Protein AF-X1J9V2-F1 (afdb_monomer)

Secondary structure (DSSP, 8-state):
-PPPTT-SS-HHHHHHHHHHHHHHHHHHHHHTSPTT--PPP-HHHHHHHHHHHHHHHHHHHHHHS--SSHHHHHHHHHHHHHHHHHHHHHHHHH-SS-EEEEEEEEESSTT-EETTTTEEPPPEEEE-TTS-EEEE-EEEEEEEE-SSS-EEEE----S------TT-TTGGGTTHHHHHHHHHHHHHHHHTT-----TT----EE-PPP---SSS-------------

Organism: NCBI:txid412755

Structure (mmCIF, N/CA/C/O backbone):
data_AF-X1J9V2-F1
#
_entry.id   AF-X1J9V2-F1
#
loop_
_atom_site.group_PDB
_atom_site.id
_atom_site.type_symbol
_atom_site.label_atom_id
_atom_site.label_alt_id
_atom_site.label_comp_id
_atom_site.label_asym_id
_atom_site.label_entity_id
_atom_site.label_seq_id
_atom_site.pdbx_PDB_ins_code
_atom_site.Cartn_x
_atom_site.Cartn_y
_atom_site.Cartn_z
_atom_site.occupancy
_atom_site.B_iso_or_equiv
_atom_site.auth_seq_id
_atom_site.auth_comp_id
_atom_site.auth_asym_id
_atom_site.auth_atom_id
_atom_site.pdbx_PDB_model_num
ATOM 1 N N . MET A 1 1 ? -6.025 -17.463 -21.285 1.00 41.28 1 MET A N 1
ATOM 2 C CA . MET A 1 1 ? -5.672 -16.053 -21.545 1.00 41.28 1 MET A CA 1
ATOM 3 C C . MET A 1 1 ? -4.461 -16.076 -22.448 1.00 41.28 1 MET A C 1
ATOM 5 O O . MET A 1 1 ? -3.548 -16.831 -22.152 1.00 41.28 1 MET A O 1
ATOM 9 N N . ILE A 1 2 ? -4.508 -15.374 -23.575 1.00 44.12 2 ILE A N 1
ATOM 10 C CA . ILE A 1 2 ? -3.350 -15.235 -24.461 1.00 44.12 2 ILE A CA 1
ATOM 11 C C . ILE A 1 2 ? -2.461 -14.181 -23.800 1.00 44.12 2 ILE A C 1
ATOM 13 O O . ILE A 1 2 ? -2.932 -13.070 -23.563 1.00 44.12 2 ILE A O 1
ATOM 17 N N . GLU A 1 3 ? -1.245 -14.558 -23.410 1.00 56.91 3 GLU A N 1
ATOM 18 C CA . GLU A 1 3 ? -0.248 -13.621 -22.888 1.00 56.91 3 GLU A CA 1
ATOM 19 C C . GLU A 1 3 ? 0.087 -12.605 -23.987 1.00 56.91 3 GLU A C 1
ATOM 21 O O . GLU A 1 3 ? 0.396 -12.991 -25.116 1.00 56.91 3 GLU A O 1
ATOM 26 N N . ASP A 1 4 ? -0.029 -11.310 -23.681 1.00 69.38 4 ASP A N 1
ATOM 27 C CA . ASP A 1 4 ? 0.429 -10.256 -24.584 1.00 69.38 4 ASP A CA 1
ATOM 28 C C . ASP A 1 4 ? 1.965 -10.322 -24.631 1.00 69.38 4 ASP A C 1
ATOM 30 O O . ASP A 1 4 ? 2.611 -10.117 -23.597 1.00 69.38 4 ASP A O 1
ATOM 34 N N . PRO A 1 5 ? 2.579 -10.604 -25.795 1.00 68.38 5 PRO A N 1
ATOM 35 C CA . PRO A 1 5 ? 4.027 -10.765 -25.905 1.00 68.38 5 PRO A CA 1
ATOM 36 C C . PRO A 1 5 ? 4.814 -9.489 -25.547 1.00 68.38 5 PRO A C 1
ATOM 38 O O . PRO A 1 5 ? 6.039 -9.549 -25.405 1.00 68.38 5 PRO A O 1
ATOM 41 N N . GLY A 1 6 ? 4.140 -8.340 -25.407 1.00 82.12 6 GLY A N 1
ATOM 42 C CA . GLY A 1 6 ? 4.719 -7.065 -24.989 1.00 82.12 6 GLY A CA 1
ATOM 43 C C . GLY A 1 6 ? 4.601 -6.733 -23.498 1.00 82.12 6 GLY A C 1
ATOM 44 O O . GLY A 1 6 ? 5.135 -5.701 -23.098 1.00 82.12 6 GLY A O 1
ATOM 45 N N . VAL A 1 7 ? 3.934 -7.556 -22.680 1.00 86.69 7 VAL A N 1
ATOM 46 C CA . VAL A 1 7 ? 3.634 -7.232 -21.272 1.00 86.69 7 VAL A CA 1
ATOM 47 C C . VAL A 1 7 ? 4.247 -8.262 -20.333 1.00 86.69 7 VAL A C 1
ATOM 49 O O . VAL A 1 7 ? 4.016 -9.461 -20.457 1.00 86.69 7 VAL A O 1
ATOM 52 N N . TRP A 1 8 ? 5.022 -7.793 -19.357 1.00 92.44 8 TRP A N 1
ATOM 53 C CA . TRP A 1 8 ? 5.527 -8.623 -18.267 1.00 92.44 8 TRP A CA 1
ATOM 54 C C . TRP A 1 8 ? 4.613 -8.576 -17.045 1.00 92.44 8 TRP A C 1
ATOM 56 O O . TRP A 1 8 ? 4.206 -9.623 -16.544 1.00 92.44 8 TRP A O 1
ATOM 66 N N . LEU A 1 9 ? 4.305 -7.381 -16.540 1.00 86.31 9 LEU A N 1
ATOM 67 C CA . LEU A 1 9 ? 3.472 -7.202 -15.358 1.00 86.31 9 LEU A CA 1
ATOM 68 C C . LEU A 1 9 ? 2.080 -6.746 -15.785 1.00 86.31 9 LEU A C 1
ATOM 70 O O . LEU A 1 9 ? 1.873 -5.592 -16.173 1.00 86.31 9 LEU A O 1
ATOM 74 N N . ASP A 1 10 ? 1.104 -7.640 -15.654 1.00 86.06 10 ASP A N 1
ATOM 75 C CA . ASP A 1 10 ? -0.295 -7.245 -15.774 1.00 86.06 10 ASP A CA 1
ATOM 76 C C . ASP A 1 10 ? -0.684 -6.231 -14.664 1.00 86.06 10 ASP A C 1
ATOM 78 O O . ASP A 1 10 ? 0.053 -6.040 -13.684 1.00 86.06 10 ASP A O 1
ATOM 82 N N . PRO A 1 11 ? -1.838 -5.548 -14.773 1.00 79.31 11 PRO A N 1
ATOM 83 C CA . PRO A 1 11 ? -2.244 -4.546 -13.787 1.00 79.31 11 PRO A CA 1
ATOM 84 C C . PRO A 1 11 ? -2.338 -5.065 -12.343 1.00 79.31 11 PRO A C 1
ATOM 86 O O . PRO A 1 11 ? -2.035 -4.323 -11.406 1.00 79.31 11 PRO A O 1
ATOM 89 N N . SER A 1 12 ? -2.746 -6.323 -12.153 1.00 82.75 12 SER A N 1
ATOM 90 C CA . SER A 1 12 ? -2.824 -6.954 -10.833 1.00 82.75 12 SER A CA 1
ATOM 91 C C . SER A 1 12 ? -1.425 -7.173 -10.266 1.00 82.75 12 SER A C 1
ATOM 93 O O . SER A 1 12 ? -1.163 -6.853 -9.106 1.00 82.75 12 SER A O 1
ATOM 95 N N . GLU A 1 13 ? -0.501 -7.649 -11.096 1.00 87.56 13 GLU A N 1
ATOM 96 C CA . GLU A 1 13 ? 0.881 -7.897 -10.704 1.00 87.56 13 GLU A CA 1
ATOM 97 C C . GLU A 1 13 ? 1.646 -6.614 -10.395 1.00 87.56 13 GLU A C 1
ATOM 99 O O . GLU A 1 13 ? 2.388 -6.566 -9.409 1.00 87.56 13 GLU A O 1
ATOM 104 N N . LYS A 1 14 ? 1.408 -5.543 -11.164 1.00 84.00 14 LYS A N 1
ATOM 105 C CA . LYS A 1 14 ? 1.904 -4.200 -10.825 1.00 84.00 14 LYS A CA 1
ATOM 106 C C . LYS A 1 14 ? 1.342 -3.741 -9.479 1.00 84.00 14 LYS A C 1
ATOM 108 O O . LYS A 1 14 ? 2.101 -3.267 -8.639 1.00 84.00 14 LYS A O 1
ATOM 113 N N . GLY A 1 15 ? 0.038 -3.921 -9.248 1.00 81.81 15 GLY A N 1
ATOM 114 C CA . GLY A 1 15 ? -0.614 -3.621 -7.970 1.00 81.81 15 GLY A CA 1
ATOM 115 C C . GLY A 1 15 ? 0.078 -4.298 -6.788 1.00 81.81 15 GLY A C 1
ATOM 116 O O . GLY A 1 15 ? 0.590 -3.622 -5.899 1.00 81.81 15 GLY A O 1
ATOM 117 N N . ILE A 1 16 ? 0.183 -5.626 -6.818 1.00 87.56 16 ILE A N 1
ATOM 118 C CA . ILE A 1 16 ? 0.830 -6.413 -5.755 1.00 87.56 16 ILE A CA 1
ATOM 119 C C . ILE A 1 16 ? 2.269 -5.941 -5.509 1.00 87.56 16 ILE A C 1
ATOM 121 O O . ILE A 1 16 ? 2.686 -5.799 -4.356 1.00 87.56 16 ILE A O 1
ATOM 125 N N . LEU A 1 17 ? 3.025 -5.673 -6.577 1.00 89.31 17 LEU A N 1
ATOM 126 C CA . LEU A 1 17 ? 4.404 -5.207 -6.479 1.00 89.31 17 LEU A CA 1
ATOM 127 C C . LEU A 1 17 ? 4.504 -3.856 -5.754 1.00 89.31 17 LEU A C 1
ATOM 129 O O . LEU A 1 17 ? 5.346 -3.703 -4.869 1.00 89.31 17 LEU A O 1
ATOM 133 N N . PHE A 1 18 ? 3.632 -2.897 -6.074 1.00 87.75 18 PHE A N 1
ATOM 134 C CA . PHE A 1 18 ? 3.621 -1.590 -5.412 1.00 87.75 18 PHE A CA 1
ATOM 135 C C . PHE A 1 18 ? 3.303 -1.690 -3.920 1.00 87.75 18 PHE A C 1
ATOM 137 O O . PHE A 1 18 ? 4.024 -1.101 -3.117 1.00 87.75 18 PHE A O 1
ATOM 144 N N . HIS A 1 19 ? 2.300 -2.481 -3.531 1.00 89.00 19 HIS A N 1
ATOM 145 C CA . HIS A 1 19 ? 1.983 -2.692 -2.114 1.00 89.00 19 HIS A CA 1
ATOM 146 C C . HIS A 1 19 ? 3.183 -3.259 -1.350 1.00 89.00 19 HIS A C 1
ATOM 148 O O . HIS A 1 19 ? 3.557 -2.734 -0.304 1.00 89.00 19 HIS A O 1
ATOM 154 N N . GLN A 1 20 ? 3.857 -4.269 -1.909 1.00 92.81 20 GLN A N 1
ATOM 155 C CA . GLN A 1 20 ? 5.050 -4.865 -1.296 1.00 92.81 20 GLN A CA 1
ATOM 156 C C . GLN A 1 20 ? 6.201 -3.864 -1.147 1.00 92.81 20 GLN A C 1
ATOM 158 O O . GLN A 1 20 ? 6.907 -3.876 -0.135 1.00 92.81 20 GLN A O 1
ATOM 163 N N . ILE A 1 21 ? 6.419 -3.014 -2.154 1.00 93.69 21 ILE A N 1
ATOM 164 C CA . ILE A 1 21 ? 7.455 -1.977 -2.116 1.00 93.69 21 ILE A CA 1
ATOM 165 C C . ILE A 1 21 ? 7.123 -0.940 -1.039 1.00 93.69 21 ILE A C 1
ATOM 167 O O . ILE A 1 21 ? 7.977 -0.642 -0.202 1.00 93.69 21 ILE A O 1
ATOM 171 N N . PHE A 1 22 ? 5.897 -0.415 -1.027 1.00 93.75 22 PHE A N 1
ATOM 172 C CA . PHE A 1 22 ? 5.489 0.641 -0.099 1.00 93.75 22 PHE A CA 1
ATOM 173 C C . PHE A 1 22 ? 5.422 0.143 1.344 1.00 93.75 22 PHE A C 1
ATOM 175 O O . PHE A 1 22 ? 5.913 0.829 2.240 1.00 93.75 22 PHE A O 1
ATOM 182 N N . GLU A 1 23 ? 4.924 -1.073 1.578 1.00 94.31 23 GLU A N 1
ATOM 183 C CA . GLU A 1 23 ? 4.965 -1.715 2.895 1.00 94.31 23 GLU A CA 1
ATOM 184 C C . GLU A 1 23 ? 6.403 -1.777 3.422 1.00 94.31 23 GLU A C 1
ATOM 186 O O . GLU A 1 23 ? 6.691 -1.303 4.523 1.00 94.31 23 GLU A O 1
ATOM 191 N N . LYS A 1 24 ? 7.331 -2.321 2.623 1.00 96.19 24 LYS A N 1
ATOM 192 C CA . LYS A 1 24 ? 8.744 -2.450 3.009 1.00 96.19 24 LYS A CA 1
ATOM 193 C C . LYS A 1 24 ? 9.401 -1.100 3.246 1.00 96.19 24 LYS A C 1
ATOM 195 O O . LYS A 1 24 ? 10.195 -0.970 4.174 1.00 96.19 24 LYS A O 1
ATOM 200 N N . PHE A 1 25 ? 9.067 -0.104 2.434 1.00 97.06 25 PHE A N 1
ATOM 201 C CA . PHE A 1 25 ? 9.574 1.249 2.599 1.00 97.06 25 PHE A CA 1
ATOM 202 C C . PHE A 1 25 ? 9.143 1.853 3.938 1.00 97.06 25 PHE A C 1
ATOM 204 O O . PHE A 1 25 ? 9.990 2.301 4.709 1.00 97.06 25 PHE A O 1
ATOM 211 N N . TYR A 1 26 ? 7.852 1.791 4.270 1.00 95.38 26 TYR A N 1
ATOM 212 C CA . TYR A 1 26 ? 7.359 2.313 5.545 1.00 95.38 26 TYR A CA 1
ATOM 213 C C . TYR A 1 26 ? 7.856 1.513 6.750 1.00 95.38 26 TYR A C 1
ATOM 215 O O . TYR A 1 26 ? 8.152 2.118 7.779 1.00 95.38 26 TYR A O 1
ATOM 223 N N . LYS A 1 27 ? 8.038 0.190 6.629 1.00 94.56 27 LYS A N 1
ATOM 224 C CA . LYS A 1 27 ? 8.721 -0.608 7.663 1.00 94.56 27 LYS A CA 1
ATOM 225 C C . LYS A 1 27 ? 10.151 -0.114 7.893 1.00 94.56 27 LYS A C 1
ATOM 227 O O . LYS A 1 27 ? 10.535 0.099 9.036 1.00 94.56 27 LYS A O 1
ATOM 232 N N . LYS A 1 28 ? 10.908 0.172 6.829 1.00 95.75 28 LYS A N 1
ATOM 233 C CA . LYS A 1 28 ? 12.265 0.730 6.952 1.00 95.75 28 LYS A CA 1
ATOM 234 C C . LYS A 1 28 ? 12.284 2.107 7.609 1.00 95.75 28 LYS A C 1
ATOM 236 O O . LYS A 1 28 ? 13.146 2.353 8.443 1.00 95.75 28 LYS A O 1
ATOM 241 N N . LEU A 1 29 ? 11.331 2.981 7.285 1.00 95.50 29 LEU A N 1
ATOM 242 C CA . LEU A 1 29 ? 11.210 4.277 7.960 1.00 95.50 29 LEU A CA 1
ATOM 243 C C . LEU A 1 29 ? 10.862 4.123 9.448 1.00 95.50 29 LEU A C 1
ATOM 245 O O . LEU A 1 29 ? 11.422 4.833 10.279 1.00 95.50 29 LEU A O 1
ATOM 249 N N . LYS A 1 30 ? 9.989 3.173 9.806 1.00 92.75 30 LYS A N 1
ATOM 250 C CA . LYS A 1 30 ? 9.705 2.853 11.213 1.00 92.75 30 LYS A CA 1
ATOM 251 C C . LYS A 1 30 ? 10.950 2.378 11.958 1.00 92.75 30 LYS A C 1
ATOM 253 O O . LYS A 1 30 ? 11.200 2.861 13.052 1.00 92.75 30 LYS A O 1
ATOM 258 N N . GLU A 1 31 ? 11.728 1.470 11.367 1.00 93.19 31 GLU A N 1
ATOM 259 C CA . GLU A 1 31 ? 12.943 0.912 11.984 1.00 93.19 31 GLU A CA 1
ATOM 260 C C . GLU A 1 31 ? 13.967 1.993 12.365 1.00 93.19 31 GLU A C 1
ATOM 262 O O . GLU A 1 31 ? 14.655 1.857 13.372 1.00 93.19 31 GLU A O 1
ATOM 267 N N . ILE A 1 32 ? 14.065 3.067 11.574 1.00 94.12 32 ILE A N 1
ATOM 268 C CA . ILE A 1 32 ? 14.988 4.185 11.831 1.00 94.12 32 ILE A CA 1
ATOM 269 C C . ILE A 1 32 ? 14.348 5.333 12.629 1.00 94.12 32 ILE A C 1
ATOM 271 O O . ILE A 1 32 ? 15.011 6.332 12.904 1.00 94.12 32 ILE A O 1
ATOM 275 N N . SER A 1 33 ? 13.061 5.230 12.965 1.00 92.81 33 SER A N 1
ATOM 276 C CA . SER A 1 33 ? 12.355 6.246 13.747 1.00 92.81 33 SER A CA 1
ATOM 277 C C . SER A 1 33 ? 12.644 6.084 15.238 1.00 92.81 33 SER A C 1
ATOM 279 O O . SER A 1 33 ? 12.782 4.973 15.746 1.00 92.81 33 SER A O 1
ATOM 281 N N . LEU A 1 34 ? 12.697 7.201 15.968 1.00 89.00 34 LEU A N 1
ATOM 282 C CA . LEU A 1 34 ? 12.801 7.162 17.427 1.00 89.00 34 LEU A CA 1
ATOM 283 C C . LEU A 1 34 ? 11.459 6.730 18.044 1.00 89.00 34 LEU A C 1
ATOM 285 O O . LEU A 1 34 ? 10.408 7.080 17.492 1.00 89.00 34 LEU A O 1
ATOM 289 N N . PRO A 1 35 ? 11.462 6.045 19.205 1.00 82.94 35 PRO A N 1
ATOM 290 C CA . PRO A 1 35 ? 10.235 5.668 19.902 1.00 82.94 35 PRO A CA 1
ATOM 291 C C . PRO A 1 35 ? 9.278 6.853 20.087 1.00 82.94 35 PRO A C 1
ATOM 293 O O . PRO A 1 35 ? 9.679 7.922 20.543 1.00 82.94 35 PRO A O 1
ATOM 296 N N . GLY A 1 36 ? 8.009 6.664 19.720 1.00 79.00 36 GLY A N 1
ATOM 297 C CA . GLY A 1 36 ? 6.976 7.703 19.815 1.00 79.00 36 GLY A CA 1
ATOM 298 C C . GLY A 1 36 ? 7.011 8.774 18.717 1.00 79.00 36 GLY A C 1
ATOM 299 O O . GLY A 1 36 ? 6.200 9.694 18.751 1.00 79.00 36 GLY A O 1
ATOM 300 N N . THR A 1 37 ? 7.905 8.660 17.731 1.00 86.31 37 THR A N 1
ATOM 301 C CA . THR A 1 37 ? 7.995 9.576 16.583 1.00 86.31 37 THR A CA 1
ATOM 302 C C . THR A 1 37 ? 7.974 8.807 15.264 1.00 86.31 37 THR A C 1
ATOM 304 O O . THR A 1 37 ? 8.043 7.578 15.245 1.00 86.31 37 THR A O 1
ATOM 307 N N . PHE A 1 38 ? 7.892 9.530 14.148 1.00 92.75 38 PHE A N 1
ATOM 308 C CA . PHE A 1 38 ? 8.072 8.956 12.822 1.00 92.75 38 PHE A CA 1
ATOM 309 C C . PHE A 1 38 ? 8.925 9.882 11.959 1.00 92.75 38 PHE A C 1
ATOM 311 O O . PHE A 1 38 ? 8.676 11.091 11.881 1.00 92.75 38 PHE A O 1
ATOM 318 N N . VAL A 1 39 ? 9.951 9.316 11.324 1.00 94.44 39 VAL A N 1
ATOM 319 C CA . VAL A 1 39 ? 10.795 10.054 10.388 1.00 94.44 39 VAL A CA 1
ATOM 320 C C . VAL A 1 39 ? 9.966 10.457 9.168 1.00 94.44 39 VAL A C 1
ATOM 322 O O . VAL A 1 39 ? 9.309 9.630 8.535 1.00 94.44 39 VAL A O 1
ATOM 325 N N . SER A 1 40 ? 9.988 11.743 8.820 1.00 92.62 40 SER A N 1
ATOM 326 C CA . SER A 1 40 ? 9.280 12.216 7.629 1.00 92.62 40 SER A CA 1
ATOM 327 C C . SER A 1 40 ? 9.835 11.527 6.378 1.00 92.62 40 SER A C 1
ATOM 329 O O . SER 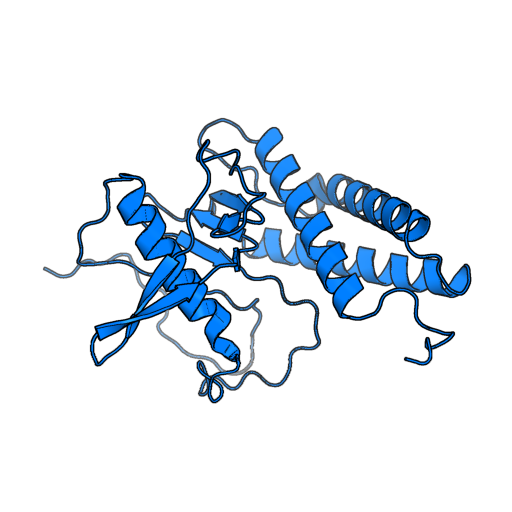A 1 40 ? 11.056 11.534 6.181 1.00 92.62 40 SER A O 1
ATOM 331 N N . PRO A 1 41 ? 8.982 10.996 5.481 1.00 92.69 41 PRO A N 1
ATOM 332 C CA . PRO A 1 41 ? 9.404 10.652 4.130 1.00 92.69 41 PRO A CA 1
ATOM 333 C C . PRO A 1 41 ? 10.090 11.861 3.491 1.00 92.69 41 PRO A C 1
ATOM 335 O O . PRO A 1 41 ? 9.662 12.998 3.690 1.00 92.69 41 PRO A O 1
ATOM 338 N N . SER A 1 42 ? 11.174 11.615 2.759 1.00 95.25 42 SER A N 1
ATOM 339 C CA . SER A 1 42 ? 11.925 12.675 2.097 1.00 95.25 42 SER A CA 1
ATOM 340 C C . SER A 1 42 ? 12.568 12.142 0.836 1.00 95.25 42 SER A C 1
ATOM 342 O O . SER A 1 42 ? 13.252 11.118 0.875 1.00 95.25 42 SER A O 1
ATOM 344 N N . ASP A 1 43 ? 12.360 12.841 -0.272 1.00 86.50 43 ASP A N 1
ATOM 345 C CA . ASP A 1 43 ? 12.919 12.491 -1.568 1.00 86.50 43 ASP A CA 1
ATOM 346 C C . ASP A 1 43 ? 14.454 12.452 -1.513 1.00 86.50 43 ASP A C 1
ATOM 348 O O . ASP A 1 43 ? 15.070 11.455 -1.890 1.00 86.50 43 ASP A O 1
ATOM 352 N N . LYS A 1 44 ? 15.073 13.476 -0.912 1.00 92.81 44 LYS A N 1
ATOM 353 C CA . LYS A 1 44 ? 16.535 13.584 -0.803 1.00 92.81 44 LYS A CA 1
ATOM 354 C C . LYS A 1 44 ? 17.149 12.482 0.062 1.00 92.81 44 LYS A C 1
ATOM 356 O O . LYS A 1 44 ? 18.172 11.916 -0.314 1.00 92.81 44 LYS A O 1
ATOM 361 N N . SER A 1 45 ? 16.554 12.202 1.220 1.00 94.69 45 SER A N 1
ATOM 362 C CA . SER A 1 45 ? 17.147 11.287 2.207 1.00 94.69 45 SER A CA 1
ATOM 363 C C . SER A 1 45 ? 16.776 9.826 1.976 1.00 94.69 45 SER A C 1
ATOM 365 O O . SER A 1 45 ? 17.543 8.936 2.334 1.00 94.69 45 SER A O 1
ATOM 367 N N . HIS A 1 46 ? 15.603 9.555 1.399 1.00 97.31 46 HIS A N 1
ATOM 368 C CA . HIS A 1 46 ? 15.021 8.213 1.394 1.00 97.31 46 HIS A CA 1
ATOM 369 C C . HIS A 1 46 ? 14.824 7.619 -0.006 1.00 97.31 46 HIS A C 1
ATOM 371 O O . HIS A 1 46 ? 14.439 6.451 -0.098 1.00 97.31 46 HIS A O 1
ATOM 377 N N . TRP A 1 47 ? 15.136 8.352 -1.087 1.00 97.25 47 TRP A N 1
ATOM 378 C CA . TRP A 1 47 ? 15.038 7.809 -2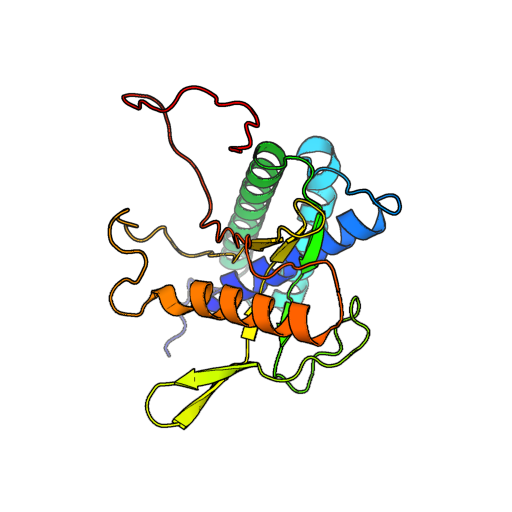.446 1.00 97.25 47 TRP A CA 1
ATOM 379 C C . TRP A 1 47 ? 15.858 6.533 -2.625 1.00 97.25 47 TRP A C 1
ATOM 381 O O . TRP A 1 47 ? 15.313 5.527 -3.062 1.00 97.25 47 TRP A O 1
ATOM 391 N N . HIS A 1 48 ? 17.138 6.543 -2.246 1.00 97.88 48 HIS A N 1
ATOM 392 C CA . HIS A 1 48 ? 18.006 5.386 -2.466 1.00 97.88 48 HIS A CA 1
ATOM 393 C C . HIS A 1 48 ? 17.508 4.136 -1.718 1.00 97.88 48 HIS A C 1
ATOM 395 O O . HIS A 1 48 ? 17.564 3.021 -2.235 1.00 97.88 48 HIS A O 1
ATOM 401 N N . THR A 1 49 ? 16.938 4.315 -0.523 1.00 98.12 49 THR A N 1
ATOM 402 C CA . THR A 1 49 ? 16.286 3.230 0.223 1.00 98.12 49 THR A CA 1
ATOM 403 C C . THR A 1 49 ? 15.094 2.663 -0.548 1.00 98.12 49 THR A C 1
ATOM 405 O O . THR A 1 49 ? 14.997 1.447 -0.711 1.00 98.12 49 THR A O 1
ATOM 408 N N . LEU A 1 50 ? 14.201 3.523 -1.049 1.00 97.31 50 LEU A N 1
ATOM 409 C CA . LEU A 1 50 ? 13.031 3.099 -1.823 1.00 97.31 50 LEU A CA 1
ATOM 410 C C . LEU A 1 50 ? 13.425 2.425 -3.146 1.00 97.31 50 LEU A C 1
ATOM 412 O O . LEU A 1 50 ? 12.884 1.375 -3.489 1.00 97.31 50 LEU A O 1
ATOM 416 N N . GLU A 1 51 ? 14.396 2.992 -3.855 1.00 98.25 51 GLU A N 1
ATOM 417 C CA . GLU A 1 51 ? 14.953 2.461 -5.100 1.00 98.25 51 GLU A CA 1
ATOM 418 C C . GLU A 1 51 ? 15.527 1.053 -4.900 1.00 98.25 51 GLU A C 1
ATOM 420 O O . GLU A 1 51 ? 15.163 0.124 -5.621 1.00 98.25 51 GLU A O 1
ATOM 425 N N . ASN A 1 52 ? 16.347 0.852 -3.865 1.00 98.56 52 ASN A N 1
ATOM 426 C CA . ASN A 1 52 ? 16.913 -0.460 -3.546 1.00 98.56 52 ASN A CA 1
ATOM 427 C C . ASN A 1 52 ? 15.830 -1.499 -3.216 1.00 98.56 52 ASN A C 1
ATOM 429 O O . ASN A 1 52 ? 15.928 -2.660 -3.630 1.00 98.56 52 ASN A O 1
ATOM 433 N N . ILE A 1 53 ? 14.774 -1.097 -2.499 1.00 98.56 53 ILE A N 1
ATOM 434 C CA . ILE A 1 53 ? 13.619 -1.962 -2.225 1.00 98.56 53 ILE A CA 1
ATOM 435 C C . ILE A 1 53 ? 12.926 -2.339 -3.537 1.00 98.56 53 ILE A C 1
ATOM 437 O O . ILE A 1 53 ? 12.705 -3.529 -3.776 1.00 98.56 53 ILE A O 1
ATOM 441 N N . ALA A 1 54 ? 12.629 -1.362 -4.396 1.00 95.25 54 ALA A N 1
ATOM 442 C CA . ALA A 1 54 ? 11.966 -1.580 -5.679 1.00 95.25 54 ALA A CA 1
ATOM 443 C C . ALA A 1 54 ? 12.771 -2.520 -6.587 1.00 95.25 54 ALA A C 1
ATOM 445 O O . ALA A 1 54 ? 12.236 -3.524 -7.060 1.00 95.25 54 ALA A O 1
ATOM 446 N N . LEU A 1 55 ? 14.075 -2.279 -6.748 1.00 98.38 55 LEU A N 1
ATOM 447 C CA . LEU A 1 55 ? 14.979 -3.138 -7.521 1.00 98.38 55 LEU A CA 1
ATOM 448 C C . LEU A 1 55 ? 15.038 -4.566 -6.962 1.00 98.38 55 LEU A C 1
ATOM 450 O O . LEU A 1 55 ? 15.000 -5.542 -7.717 1.00 98.38 55 LEU A O 1
ATOM 454 N N . SER A 1 56 ? 15.089 -4.714 -5.636 1.00 98.31 56 SER A N 1
ATOM 455 C CA . SER A 1 56 ? 15.055 -6.026 -4.983 1.00 98.31 56 SER A CA 1
ATOM 456 C C . SER A 1 56 ? 13.732 -6.756 -5.236 1.00 98.31 56 SER A C 1
ATOM 458 O O . SER A 1 56 ? 13.740 -7.956 -5.527 1.00 98.31 56 SER A O 1
ATOM 460 N N . GLN A 1 57 ? 12.594 -6.054 -5.174 1.00 97.62 57 GLN A N 1
ATOM 461 C CA . GLN A 1 57 ? 11.285 -6.640 -5.477 1.00 97.62 57 GLN A CA 1
ATOM 462 C C . GLN A 1 57 ? 11.141 -7.015 -6.954 1.00 97.62 57 GLN A C 1
ATOM 464 O O . GLN A 1 57 ? 10.717 -8.133 -7.238 1.00 97.62 57 GLN A O 1
ATOM 469 N N . LEU A 1 58 ? 11.591 -6.174 -7.887 1.00 97.12 58 LEU A N 1
ATOM 470 C CA . LEU A 1 58 ? 11.632 -6.487 -9.322 1.00 97.12 58 LEU A CA 1
ATOM 471 C C . LEU A 1 58 ? 12.479 -7.734 -9.606 1.00 97.12 58 LEU A C 1
ATOM 473 O O . LEU A 1 58 ? 12.049 -8.632 -10.330 1.00 97.12 58 LEU A O 1
ATOM 477 N N . LYS A 1 59 ? 13.653 -7.853 -8.971 1.00 97.44 59 LYS A N 1
ATOM 478 C CA . LYS A 1 59 ? 14.516 -9.038 -9.096 1.00 97.44 59 LYS 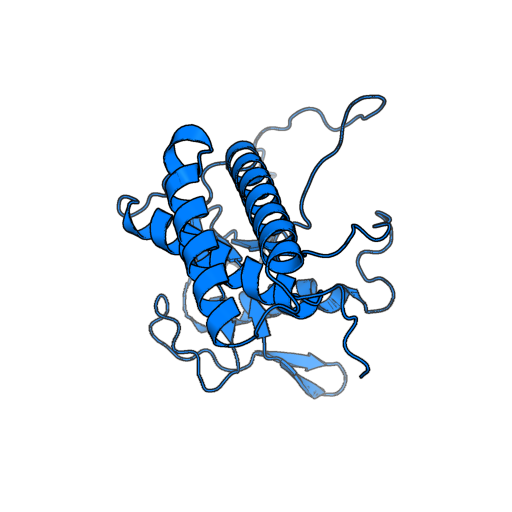A CA 1
ATOM 479 C C . LYS A 1 59 ? 13.842 -10.300 -8.554 1.00 97.44 59 LYS A C 1
ATOM 481 O O . LYS A 1 59 ? 13.961 -11.363 -9.159 1.00 97.44 59 LYS A O 1
ATOM 486 N N . GLN A 1 60 ? 13.144 -10.207 -7.422 1.00 96.62 60 GLN A N 1
ATOM 487 C CA . GLN A 1 60 ? 12.379 -11.328 -6.864 1.00 96.62 60 GLN A CA 1
ATOM 488 C C . GLN A 1 60 ? 11.198 -11.704 -7.762 1.00 96.62 60 GLN A C 1
ATOM 490 O O . GLN A 1 60 ? 10.969 -12.891 -7.995 1.00 96.62 60 GLN A O 1
ATOM 495 N N . LYS A 1 61 ? 10.495 -10.709 -8.311 1.00 95.38 61 LYS A N 1
ATOM 496 C CA . LYS A 1 61 ? 9.385 -10.907 -9.240 1.00 95.38 61 LYS A CA 1
ATOM 497 C C . LYS A 1 61 ? 9.853 -11.617 -10.506 1.00 95.38 61 LYS A C 1
ATOM 499 O O . LYS A 1 61 ? 9.275 -12.638 -10.855 1.00 95.38 61 LYS A O 1
ATOM 504 N N . ARG A 1 62 ? 10.972 -11.181 -11.097 1.00 95.88 62 ARG A N 1
ATOM 505 C CA . ARG A 1 62 ? 11.587 -11.789 -12.293 1.00 95.88 62 ARG A CA 1
ATOM 506 C C . ARG A 1 62 ? 11.934 -13.267 -12.116 1.00 95.88 62 ARG A C 1
ATOM 508 O O . ARG A 1 62 ? 11.859 -14.026 -13.073 1.00 95.88 62 ARG A O 1
ATOM 515 N N . LYS A 1 63 ? 12.318 -13.686 -10.905 1.00 95.12 63 LYS A N 1
ATOM 516 C CA . LYS A 1 63 ? 12.594 -15.104 -10.606 1.00 95.12 63 LYS A CA 1
ATOM 517 C C . LYS A 1 63 ? 11.338 -15.977 -10.627 1.00 95.12 63 LYS A C 1
ATOM 519 O O . LYS A 1 63 ? 11.457 -17.176 -10.835 1.00 95.12 63 LYS A O 1
ATOM 524 N N . ARG A 1 64 ? 10.168 -15.399 -10.342 1.00 93.94 64 ARG A N 1
ATOM 525 C CA . ARG A 1 64 ? 8.884 -16.115 -10.255 1.00 93.94 64 ARG A CA 1
ATOM 526 C C . ARG A 1 64 ? 8.068 -16.006 -11.539 1.00 93.94 64 ARG A C 1
ATOM 528 O O . ARG A 1 64 ? 7.362 -16.941 -11.881 1.00 93.94 64 ARG A O 1
ATOM 535 N N . LEU A 1 65 ? 8.173 -14.868 -12.216 1.00 92.81 65 LEU A N 1
ATOM 536 C CA . LEU A 1 65 ? 7.500 -14.556 -13.466 1.00 92.81 65 LEU A CA 1
ATOM 537 C C . LEU A 1 65 ? 8.549 -14.014 -14.433 1.00 92.81 65 LEU A C 1
ATOM 539 O O . LEU A 1 65 ? 9.047 -12.900 -14.243 1.00 92.81 65 LEU A O 1
ATOM 543 N N . ALA A 1 66 ? 8.919 -14.812 -15.430 1.00 93.19 66 ALA A N 1
ATOM 544 C CA . ALA A 1 66 ? 9.913 -14.408 -16.411 1.00 93.19 66 ALA A CA 1
ATOM 545 C C . ALA A 1 66 ? 9.333 -13.321 -17.338 1.00 93.19 66 ALA A C 1
ATOM 547 O O . ALA A 1 66 ? 8.219 -13.483 -17.830 1.00 93.19 66 ALA A O 1
ATOM 548 N N . PRO A 1 67 ? 10.054 -12.214 -17.585 1.00 94.00 67 PRO A N 1
ATOM 549 C CA . PRO A 1 67 ? 9.644 -11.230 -18.576 1.00 94.00 67 PRO A CA 1
ATOM 550 C C . PRO A 1 67 ? 9.738 -11.817 -19.991 1.00 94.00 67 PRO A C 1
ATOM 552 O O . PRO A 1 67 ? 10.656 -12.605 -20.240 1.00 94.00 67 PRO A O 1
ATOM 555 N N . PRO A 1 68 ? 8.885 -11.377 -20.938 1.00 93.50 68 PRO A N 1
ATOM 556 C CA . PRO A 1 68 ? 8.927 -11.849 -22.324 1.00 93.50 68 PRO A CA 1
ATOM 557 C C . PRO A 1 68 ? 10.296 -11.650 -22.984 1.00 93.50 68 PRO A C 1
ATOM 559 O O . PRO A 1 68 ? 10.780 -12.500 -23.727 1.00 93.50 68 PRO A O 1
ATOM 562 N N . ASN A 1 69 ? 10.947 -10.518 -22.702 1.00 92.69 69 ASN A N 1
ATOM 563 C CA . ASN A 1 69 ? 12.305 -10.221 -23.143 1.00 92.69 69 ASN A CA 1
ATOM 564 C C . ASN A 1 69 ? 12.961 -9.153 -22.242 1.00 92.69 69 ASN A C 1
ATOM 566 O O . ASN A 1 69 ? 12.323 -8.549 -21.375 1.00 92.69 69 ASN A O 1
ATOM 570 N N . ASN A 1 70 ? 14.261 -8.912 -22.445 1.00 94.44 70 ASN A N 1
ATOM 571 C CA . ASN A 1 70 ? 15.014 -7.945 -21.640 1.00 94.44 70 ASN A CA 1
ATOM 572 C C . ASN A 1 70 ? 14.579 -6.485 -21.862 1.00 94.44 70 ASN A C 1
ATOM 574 O O . ASN A 1 70 ? 14.698 -5.699 -20.925 1.00 94.44 70 ASN A O 1
ATOM 578 N N . LEU A 1 71 ? 14.075 -6.119 -23.046 1.00 94.81 71 LEU A N 1
ATOM 579 C CA . LEU A 1 71 ? 13.605 -4.754 -23.316 1.00 94.81 71 LEU A CA 1
ATOM 580 C C . LEU A 1 71 ? 12.332 -4.451 -22.519 1.00 94.81 71 LEU A C 1
ATOM 582 O O . LEU A 1 71 ? 12.269 -3.422 -21.852 1.00 94.81 71 LEU A O 1
ATOM 586 N N . VAL A 1 72 ? 11.371 -5.382 -22.501 1.00 94.12 72 VAL A N 1
ATOM 587 C CA . VAL A 1 72 ? 10.147 -5.282 -21.684 1.00 94.12 72 VAL A CA 1
ATOM 588 C C . VAL A 1 72 ? 10.505 -5.190 -20.201 1.00 94.12 72 VAL A C 1
ATOM 590 O O . VAL A 1 72 ? 10.019 -4.305 -19.501 1.00 94.12 72 VAL A O 1
ATOM 593 N N . TYR A 1 73 ? 11.429 -6.033 -19.727 1.00 95.81 73 TYR A N 1
ATOM 594 C CA . TYR A 1 73 ? 11.907 -5.965 -18.344 1.00 95.81 73 TYR A CA 1
ATOM 595 C C . TYR A 1 73 ? 12.489 -4.592 -17.991 1.00 95.81 73 TYR A C 1
ATOM 597 O O . TYR A 1 73 ? 12.157 -4.042 -16.944 1.00 95.81 73 TYR A O 1
ATOM 605 N N . GLN A 1 74 ? 13.365 -4.043 -18.838 1.00 95.44 74 GLN A N 1
ATOM 606 C CA . GLN A 1 74 ? 13.990 -2.738 -18.608 1.00 95.44 74 GLN A CA 1
ATOM 607 C C . GLN A 1 74 ? 12.958 -1.610 -18.608 1.00 95.44 74 GLN A C 1
ATOM 609 O O . GLN A 1 74 ? 12.975 -0.773 -17.705 1.00 95.44 74 GLN A O 1
ATOM 614 N N . HIS A 1 75 ?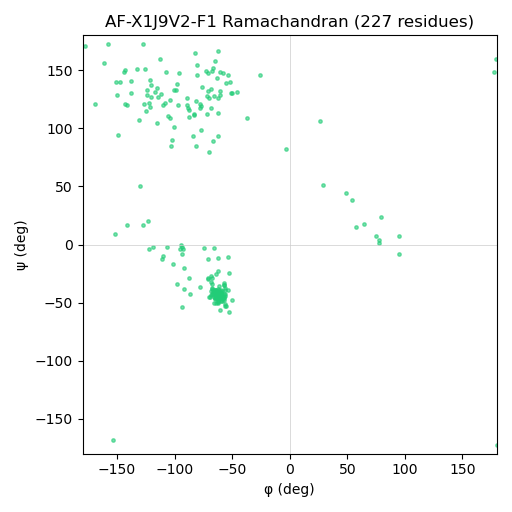 12.055 -1.614 -19.590 1.00 90.50 75 HIS A N 1
ATOM 615 C CA . HIS A 1 75 ? 10.999 -0.619 -19.723 1.00 90.50 75 HIS A CA 1
ATOM 616 C C . HIS A 1 75 ? 10.074 -0.615 -18.503 1.00 90.50 75 HIS A C 1
ATOM 618 O O . HIS A 1 75 ? 9.962 0.398 -17.817 1.00 90.50 75 HIS A O 1
ATOM 624 N N . GLU A 1 76 ? 9.478 -1.758 -18.163 1.00 92.81 76 GLU A N 1
ATOM 625 C CA . GLU A 1 76 ? 8.550 -1.836 -17.032 1.00 92.81 76 GLU A CA 1
ATOM 626 C C . GLU A 1 76 ? 9.248 -1.639 -15.681 1.00 92.81 76 GLU A C 1
ATOM 628 O O . GLU A 1 76 ? 8.676 -1.037 -14.776 1.00 92.81 76 GLU A O 1
ATOM 633 N N . SER A 1 77 ? 10.509 -2.066 -15.530 1.00 94.00 77 SER A N 1
ATOM 634 C CA . SER A 1 77 ? 11.289 -1.756 -14.321 1.00 94.00 77 SER A CA 1
ATOM 635 C C . SER A 1 77 ? 11.461 -0.249 -14.142 1.00 94.00 77 SER A C 1
ATOM 637 O O . SER A 1 77 ? 11.327 0.253 -13.027 1.00 94.00 77 SER A O 1
ATOM 639 N N . LYS A 1 78 ? 11.725 0.479 -15.234 1.00 89.88 78 LYS A N 1
ATOM 640 C CA . LYS A 1 78 ? 11.815 1.939 -15.211 1.00 89.88 78 LYS A CA 1
ATOM 641 C C . LYS A 1 78 ? 10.476 2.575 -14.831 1.00 89.88 78 LYS A C 1
ATOM 643 O O . LYS A 1 78 ? 10.467 3.428 -13.953 1.00 89.88 78 LYS A O 1
ATOM 648 N N . GLU A 1 79 ? 9.356 2.112 -15.391 1.00 85.75 79 GLU A N 1
ATOM 649 C CA . GLU A 1 79 ? 8.019 2.606 -15.014 1.00 85.75 79 GLU A CA 1
ATOM 650 C C . GLU A 1 79 ? 7.731 2.446 -13.512 1.00 85.75 79 GLU A C 1
ATOM 652 O O . GLU A 1 79 ? 7.189 3.354 -12.873 1.00 85.75 79 GLU A O 1
ATOM 657 N N . ILE A 1 80 ? 8.100 1.298 -12.930 1.00 87.25 80 ILE A N 1
ATOM 658 C CA . ILE A 1 80 ? 7.945 1.044 -11.492 1.00 87.25 80 ILE A CA 1
ATOM 659 C C . ILE A 1 80 ? 8.808 2.014 -10.676 1.00 87.25 80 ILE A C 1
ATOM 661 O O . ILE A 1 80 ? 8.322 2.570 -9.689 1.00 87.25 80 ILE A O 1
ATOM 665 N N . LEU A 1 81 ? 10.060 2.250 -11.079 1.00 89.56 81 LEU A N 1
ATOM 666 C CA . LEU A 1 81 ? 10.960 3.185 -10.396 1.00 89.56 81 LEU A CA 1
ATOM 667 C C . LEU A 1 81 ? 10.462 4.632 -10.484 1.00 89.56 81 LEU A C 1
ATOM 669 O O . LEU A 1 81 ? 10.385 5.307 -9.457 1.00 89.56 81 LEU A O 1
ATOM 673 N N . ASP A 1 82 ? 10.049 5.084 -11.667 1.00 81.75 82 ASP A N 1
ATOM 674 C CA . ASP A 1 82 ? 9.496 6.427 -11.877 1.00 81.75 82 ASP A CA 1
ATOM 675 C C . ASP A 1 82 ? 8.234 6.635 -11.020 1.00 81.75 82 ASP A C 1
ATOM 677 O O . ASP A 1 82 ? 8.073 7.662 -10.352 1.00 81.75 82 ASP A O 1
ATOM 681 N N . SER A 1 83 ? 7.378 5.612 -10.937 1.00 83.38 83 SER A N 1
ATOM 682 C CA . SER A 1 83 ? 6.192 5.615 -10.071 1.00 83.38 83 SER A CA 1
ATOM 683 C C . SER A 1 83 ? 6.554 5.665 -8.584 1.00 83.38 83 SER A C 1
ATOM 685 O O . SER A 1 83 ? 5.919 6.394 -7.820 1.00 83.38 83 SER A O 1
ATOM 687 N N . CYS A 1 84 ? 7.596 4.943 -8.156 1.00 84.94 84 CYS A N 1
ATOM 688 C CA . CYS A 1 84 ? 8.104 5.006 -6.784 1.00 84.94 84 CYS A CA 1
ATOM 689 C C . CYS A 1 84 ? 8.651 6.399 -6.448 1.00 84.94 84 CYS A C 1
ATOM 691 O O . CYS A 1 84 ? 8.424 6.901 -5.345 1.00 84.94 84 CYS A O 1
ATOM 693 N N . ARG A 1 85 ? 9.334 7.056 -7.394 1.00 84.75 85 ARG A N 1
ATOM 694 C CA . ARG A 1 85 ? 9.842 8.418 -7.192 1.00 84.75 85 ARG A CA 1
ATOM 695 C C . ARG A 1 85 ? 8.696 9.404 -7.021 1.00 84.75 85 ARG A C 1
ATOM 697 O O . ARG A 1 85 ? 8.682 10.184 -6.071 1.00 84.75 85 ARG A O 1
ATOM 704 N N . PHE A 1 86 ? 7.699 9.320 -7.899 1.00 81.12 86 PHE A N 1
ATOM 705 C CA . PHE A 1 86 ? 6.499 10.146 -7.811 1.00 81.12 86 PHE A CA 1
ATOM 706 C C . PHE A 1 86 ? 5.736 9.926 -6.498 1.00 81.12 86 PHE A C 1
ATOM 708 O O . PHE A 1 86 ? 5.291 10.888 -5.866 1.00 81.12 86 PHE A O 1
ATOM 715 N N . PHE A 1 87 ? 5.616 8.669 -6.068 1.00 85.81 87 PHE A N 1
ATOM 716 C CA . PHE A 1 87 ? 5.036 8.308 -4.781 1.00 85.81 87 PHE A CA 1
ATOM 717 C C . PHE A 1 87 ? 5.760 8.998 -3.620 1.00 85.81 87 PHE A C 1
ATOM 719 O O . PHE A 1 87 ? 5.114 9.694 -2.840 1.00 85.81 87 PHE A O 1
ATOM 726 N N . LEU A 1 88 ? 7.089 8.872 -3.535 1.00 88.00 88 LEU A N 1
ATOM 727 C CA . LEU A 1 88 ? 7.876 9.447 -2.441 1.00 88.00 88 LEU A CA 1
ATOM 728 C C . LEU A 1 88 ? 7.739 10.970 -2.369 1.00 88.00 88 LEU A C 1
ATOM 730 O O . LEU A 1 88 ? 7.493 11.516 -1.295 1.00 88.00 88 LEU A O 1
ATOM 734 N N . HIS A 1 89 ? 7.812 11.644 -3.516 1.00 81.62 89 HIS A N 1
ATOM 735 C CA . HIS A 1 89 ? 7.586 13.087 -3.613 1.00 81.62 89 HIS A CA 1
ATOM 736 C C . HIS A 1 89 ? 6.192 13.499 -3.125 1.00 81.62 89 HIS A C 1
ATOM 738 O O . HIS A 1 89 ? 6.021 14.525 -2.463 1.00 81.62 89 HIS A O 1
ATOM 744 N N . CYS A 1 90 ? 5.168 12.705 -3.443 1.00 80.19 90 CYS A N 1
ATOM 745 C CA . CYS A 1 90 ? 3.818 12.948 -2.947 1.00 80.19 90 CYS A CA 1
ATOM 746 C C . CYS A 1 90 ? 3.719 12.761 -1.433 1.00 80.19 90 CYS A C 1
ATOM 748 O O . CYS A 1 90 ? 3.048 13.562 -0.784 1.00 80.19 90 CYS A O 1
ATOM 750 N N . GLU A 1 91 ? 4.345 11.720 -0.888 1.00 86.56 91 GLU A N 1
ATOM 751 C CA . GLU A 1 91 ? 4.336 11.442 0.548 1.00 86.56 91 GLU A CA 1
ATOM 752 C C . GLU A 1 91 ? 5.068 12.535 1.330 1.00 86.56 91 GLU A C 1
ATOM 754 O O . GLU A 1 91 ? 4.497 13.062 2.280 1.00 86.56 91 GLU A O 1
ATOM 759 N N . GLU A 1 92 ? 6.249 12.970 0.880 1.00 88.31 92 GLU A N 1
ATOM 760 C CA . GLU A 1 92 ? 6.991 14.086 1.491 1.00 88.31 92 GLU A CA 1
ATOM 761 C C . GLU A 1 92 ? 6.145 15.366 1.553 1.00 88.31 92 GLU A C 1
ATOM 763 O O . GLU A 1 92 ? 6.066 16.019 2.589 1.00 88.31 92 GLU A O 1
ATOM 768 N N . LYS A 1 93 ? 5.433 15.706 0.471 1.00 84.00 93 LYS A N 1
ATOM 769 C CA . LYS A 1 93 ? 4.577 16.906 0.432 1.00 84.00 93 LYS A CA 1
ATOM 770 C C . LYS A 1 93 ? 3.315 16.811 1.284 1.00 84.00 93 LYS A C 1
ATOM 772 O O . LYS A 1 93 ? 2.757 17.842 1.662 1.00 84.00 93 LYS A O 1
ATOM 777 N N . LYS A 1 94 ? 2.781 15.604 1.474 1.00 81.88 94 LYS A N 1
ATOM 778 C CA . LYS A 1 94 ? 1.503 15.377 2.167 1.00 81.88 94 LYS A CA 1
ATOM 779 C C . LYS A 1 94 ? 1.681 15.125 3.652 1.00 81.88 94 LYS A C 1
ATOM 781 O O . LYS A 1 94 ? 0.703 15.302 4.378 1.00 81.88 94 LYS A O 1
ATOM 786 N N . TYR A 1 95 ? 2.877 14.726 4.067 1.00 87.31 95 TYR A N 1
ATOM 787 C CA . TYR A 1 95 ? 3.193 14.410 5.445 1.00 87.31 95 TYR A CA 1
ATOM 788 C C . TYR A 1 95 ? 2.972 15.621 6.357 1.00 87.31 95 TYR A C 1
ATOM 790 O O . TYR A 1 95 ? 3.442 16.727 6.091 1.00 87.31 95 TYR A O 1
ATOM 798 N N . LYS A 1 96 ? 2.224 15.411 7.439 1.00 86.75 96 LYS A N 1
ATOM 799 C CA . LYS A 1 96 ? 1.874 16.413 8.455 1.00 86.75 96 LYS A CA 1
ATOM 800 C C . LYS A 1 96 ? 2.217 15.949 9.872 1.00 86.75 96 LYS A C 1
ATOM 802 O O . LYS A 1 96 ? 1.728 16.543 10.829 1.00 86.75 96 LYS A O 1
ATOM 807 N N . GLY A 1 97 ? 3.056 14.922 10.009 1.00 87.81 97 GLY A N 1
ATOM 808 C CA . GLY A 1 97 ? 3.448 14.358 11.304 1.00 87.81 97 GLY A CA 1
ATOM 809 C C . GLY A 1 97 ? 2.624 13.149 11.749 1.00 87.81 97 GLY A C 1
ATOM 810 O O . GLY A 1 97 ? 2.784 12.693 12.875 1.00 87.81 97 GLY A O 1
ATOM 811 N N . GLU A 1 98 ? 1.744 12.627 10.894 1.00 88.44 98 GLU A N 1
ATOM 812 C CA . GLU A 1 98 ? 1.039 11.374 11.152 1.00 88.44 98 GLU A CA 1
ATOM 813 C C . GLU A 1 98 ? 1.994 10.182 11.305 1.00 88.44 98 GLU A C 1
ATOM 815 O O . GLU A 1 98 ? 3.025 10.114 10.645 1.00 88.44 98 GLU A O 1
ATOM 820 N N . ILE A 1 99 ? 1.628 9.198 12.129 1.00 90.00 99 ILE A N 1
ATOM 821 C CA . ILE A 1 99 ? 2.445 7.999 12.355 1.00 90.00 99 ILE A CA 1
ATOM 822 C C . ILE A 1 99 ? 1.805 6.813 11.625 1.00 90.00 99 ILE A C 1
ATOM 824 O O . ILE A 1 99 ? 0.749 6.343 12.065 1.00 90.00 99 ILE A O 1
ATOM 828 N N . PRO A 1 100 ? 2.416 6.281 10.549 1.00 90.75 100 PRO A N 1
ATOM 829 C CA . PRO A 1 100 ? 1.946 5.077 9.864 1.00 90.75 100 PRO A CA 1
ATOM 830 C C . PRO A 1 100 ? 1.990 3.886 10.816 1.00 90.75 100 PRO A C 1
ATOM 832 O O . PRO A 1 100 ? 3.027 3.266 10.994 1.00 90.75 100 PRO A O 1
ATOM 835 N N . THR A 1 101 ? 0.886 3.586 11.493 1.00 87.00 101 THR A N 1
ATOM 836 C CA . THR A 1 101 ? 0.872 2.668 12.640 1.00 87.00 101 THR A CA 1
ATOM 837 C C . THR A 1 101 ? 0.704 1.231 12.183 1.00 87.00 101 THR A C 1
ATOM 839 O O . THR A 1 101 ? 1.428 0.355 12.642 1.00 87.00 101 THR A O 1
ATOM 842 N N . TYR A 1 102 ? -0.179 0.980 11.219 1.00 87.25 102 TYR A N 1
ATOM 843 C CA . TYR A 1 102 ? -0.388 -0.361 10.681 1.00 87.25 102 TYR A CA 1
ATOM 844 C C . TYR A 1 102 ? -0.171 -0.355 9.173 1.00 87.25 102 TYR A C 1
ATOM 846 O O . TYR A 1 102 ? -0.679 0.516 8.471 1.00 87.25 102 TYR A O 1
ATOM 854 N N . LEU A 1 103 ? 0.593 -1.328 8.688 1.00 89.88 103 LEU A N 1
ATOM 855 C CA . LEU A 1 103 ? 0.922 -1.508 7.277 1.00 89.88 103 LEU A CA 1
ATOM 856 C C . LEU A 1 103 ? 0.418 -2.880 6.854 1.00 89.88 103 LEU A C 1
ATOM 858 O O . LEU A 1 103 ? 0.579 -3.836 7.614 1.00 89.88 103 LEU A O 1
ATOM 862 N N . GLU A 1 104 ? -0.193 -2.960 5.672 1.00 89.50 104 GLU A N 1
ATOM 863 C CA . GLU A 1 104 ? -0.686 -4.205 5.077 1.00 89.50 104 GLU A CA 1
ATOM 864 C C . GLU A 1 104 ? -1.516 -5.020 6.093 1.00 89.50 104 GLU A C 1
ATOM 866 O O . GLU A 1 104 ? -1.380 -6.232 6.273 1.00 89.50 104 GLU A O 1
ATOM 871 N N . PHE A 1 105 ? -2.386 -4.299 6.799 1.00 86.00 105 PHE A N 1
ATOM 872 C CA . PHE A 1 105 ? -3.099 -4.727 7.985 1.00 86.00 105 PHE A CA 1
ATOM 873 C C . PHE A 1 105 ? -4.261 -5.652 7.635 1.00 86.00 105 PHE A C 1
ATOM 875 O O . PHE A 1 105 ? -5.351 -5.217 7.252 1.00 86.00 105 PHE A O 1
ATOM 882 N N . ALA A 1 106 ? -4.021 -6.949 7.769 1.00 85.50 106 ALA A N 1
ATOM 883 C CA . ALA A 1 106 ? -4.991 -7.972 7.431 1.00 85.50 106 ALA A CA 1
ATOM 884 C C . ALA A 1 106 ? -5.801 -8.476 8.632 1.00 85.50 106 ALA A C 1
ATOM 886 O O . ALA A 1 106 ? -5.323 -8.558 9.764 1.00 85.50 106 ALA A O 1
ATOM 887 N N . PHE A 1 107 ? -7.050 -8.847 8.357 1.00 81.38 107 PHE A N 1
ATOM 888 C CA . PHE A 1 107 ? -8.008 -9.341 9.339 1.00 81.38 107 PHE A CA 1
ATOM 889 C C . PHE A 1 107 ? -8.904 -10.426 8.736 1.00 81.38 107 PHE A C 1
ATOM 891 O O . PHE A 1 107 ? -9.227 -10.409 7.547 1.00 81.38 107 PHE A O 1
ATOM 898 N N . GLY A 1 108 ? -9.320 -11.378 9.571 1.00 76.19 108 GLY A N 1
ATOM 899 C CA . GLY A 1 108 ? -10.209 -12.478 9.191 1.00 76.19 108 GLY A CA 1
ATOM 900 C C . GLY A 1 108 ? -9.567 -13.627 8.425 1.00 76.19 108 GLY A C 1
ATOM 901 O O . GLY A 1 108 ? -10.257 -14.592 8.124 1.00 76.19 108 GLY A O 1
ATOM 902 N N . THR A 1 109 ? -8.265 -13.572 8.173 1.00 68.94 109 THR A N 1
ATOM 903 C CA . THR A 1 109 ? -7.518 -14.580 7.411 1.00 68.94 109 THR A CA 1
ATOM 904 C C . THR A 1 109 ? -6.626 -15.425 8.330 1.00 68.94 109 THR A C 1
ATOM 906 O O . THR A 1 109 ? -6.160 -14.956 9.371 1.00 68.94 109 THR A O 1
ATOM 909 N N . GLN A 1 110 ? -6.411 -16.699 7.975 1.00 57.16 110 GLN A N 1
ATOM 910 C CA . GLN A 1 110 ? -5.726 -17.683 8.833 1.00 57.16 110 GLN A CA 1
ATOM 911 C C . GLN A 1 110 ? -4.249 -17.341 9.113 1.00 57.16 110 GLN A C 1
ATOM 913 O O . GLN A 1 110 ? -3.736 -17.712 10.177 1.00 57.16 110 GLN A O 1
ATOM 918 N N . ASP A 1 111 ? -3.620 -16.575 8.219 1.00 54.31 111 ASP A N 1
ATOM 919 C CA . ASP A 1 111 ? -2.171 -16.334 8.185 1.00 54.31 111 ASP A CA 1
ATOM 920 C C . ASP A 1 111 ? -1.698 -15.082 8.937 1.00 54.31 111 ASP A C 1
ATOM 922 O O . ASP A 1 111 ? -0.498 -14.853 9.054 1.00 54.31 111 ASP A O 1
ATOM 926 N N . ASN A 1 112 ? -2.600 -14.265 9.490 1.00 54.44 112 ASN A N 1
ATOM 927 C CA . ASN A 1 112 ? -2.216 -12.952 10.014 1.00 54.44 112 ASN A CA 1
ATOM 928 C C . ASN A 1 112 ? -2.116 -12.916 11.536 1.00 54.44 112 ASN A C 1
ATOM 930 O O . ASN A 1 112 ? -3.047 -12.506 12.232 1.00 54.44 112 ASN A O 1
ATOM 934 N N . GLN A 1 113 ? -0.952 -13.311 12.058 1.00 52.88 113 GLN A N 1
ATOM 935 C CA . GLN A 1 113 ? -0.466 -12.708 13.298 1.00 52.88 113 GLN A CA 1
ATOM 936 C C . GLN A 1 113 ? -0.019 -11.286 12.955 1.00 52.88 113 GLN A C 1
ATOM 938 O O . GLN A 1 113 ? 0.917 -11.099 12.184 1.00 52.88 113 GLN A O 1
ATOM 943 N N . ASN A 1 114 ? -0.723 -10.278 13.465 1.00 59.84 114 ASN A N 1
ATOM 944 C CA . ASN A 1 114 ? -0.274 -8.906 13.296 1.00 59.84 114 ASN A CA 1
ATOM 945 C C . ASN A 1 114 ? 0.872 -8.643 14.284 1.00 59.84 114 ASN A C 1
ATOM 947 O O . ASN A 1 114 ? 0.654 -8.771 15.486 1.00 59.84 114 ASN A O 1
ATOM 951 N N . GLU A 1 115 ? 2.061 -8.298 13.783 1.00 56.22 115 GLU A N 1
ATOM 952 C CA . GLU A 1 115 ? 3.267 -8.067 14.601 1.00 56.22 115 GLU A CA 1
ATOM 953 C C . GLU A 1 115 ? 3.045 -6.989 15.678 1.00 56.22 115 GLU A C 1
ATOM 955 O O . GLU A 1 115 ? 3.495 -7.151 16.806 1.00 56.22 115 GLU A O 1
ATOM 960 N N . GLU A 1 116 ? 2.280 -5.940 15.361 1.00 58.31 116 GLU A N 1
ATOM 961 C CA . GLU A 1 116 ? 2.019 -4.800 16.256 1.00 58.31 116 GLU A CA 1
ATOM 962 C C . GLU A 1 116 ? 0.970 -5.124 17.339 1.00 58.31 116 GLU A C 1
ATOM 964 O O . GLU A 1 116 ? 1.075 -4.675 18.477 1.00 58.31 116 GLU A O 1
ATOM 969 N N . LEU A 1 117 ? -0.056 -5.921 17.016 1.00 59.53 117 LEU A N 1
ATOM 970 C CA . LEU A 1 117 ? -1.110 -6.318 17.966 1.00 59.53 117 LEU A CA 1
ATOM 971 C C . LEU A 1 117 ? -0.824 -7.652 18.672 1.00 59.53 117 LEU A C 1
ATOM 973 O O . LEU A 1 117 ? -1.580 -8.046 19.565 1.00 59.53 117 LEU A O 1
ATOM 977 N N . GLY A 1 118 ? 0.213 -8.380 18.245 1.00 57.19 118 GLY A N 1
ATOM 978 C CA . GLY A 1 118 ? 0.628 -9.680 18.784 1.00 57.19 118 GLY A CA 1
ATOM 979 C C . GLY A 1 118 ? -0.449 -10.770 18.735 1.00 57.19 118 GLY A C 1
ATOM 980 O O . GLY A 1 118 ? -0.357 -11.767 19.450 1.00 57.19 118 GLY A O 1
ATOM 981 N N . LYS A 1 119 ? -1.527 -10.576 17.963 1.00 64.56 119 LYS A N 1
ATOM 982 C CA . LYS A 1 119 ? -2.720 -11.435 17.973 1.00 64.56 119 LYS A CA 1
ATOM 983 C C . LYS A 1 119 ? -3.305 -11.588 16.576 1.00 64.56 119 LYS A C 1
ATOM 985 O O . LYS A 1 119 ? -3.244 -10.677 15.750 1.00 64.56 119 LYS A O 1
ATOM 990 N N . LYS A 1 120 ? -3.936 -12.742 16.339 1.00 65.38 120 LYS A N 1
ATOM 991 C CA . LYS A 1 120 ? -4.761 -12.954 15.147 1.00 65.38 120 LYS A CA 1
ATOM 992 C C . LYS A 1 120 ? -6.032 -12.126 15.244 1.00 65.38 120 LYS A C 1
ATOM 994 O O . LYS A 1 120 ? -6.796 -12.254 16.204 1.00 65.38 120 LYS A O 1
ATOM 999 N N . ILE A 1 121 ? -6.287 -11.321 14.222 1.00 69.94 121 ILE A N 1
ATOM 1000 C CA . ILE A 1 121 ? -7.526 -10.562 14.133 1.00 69.94 121 ILE A CA 1
ATOM 1001 C C . ILE A 1 121 ? -8.586 -11.409 13.432 1.00 69.94 121 ILE A C 1
ATOM 1003 O O . ILE A 1 121 ? -8.456 -11.755 12.259 1.00 69.94 121 ILE A O 1
ATOM 1007 N N . 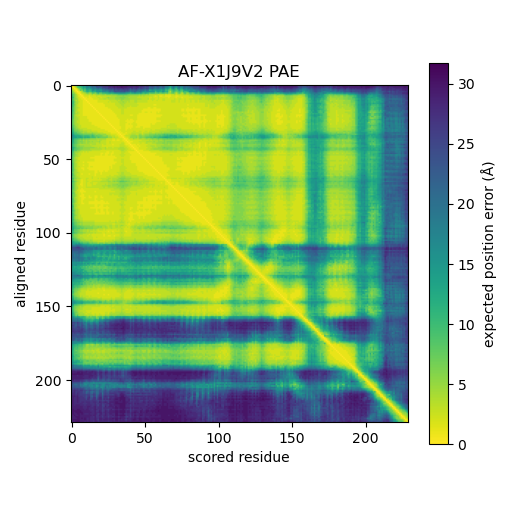LYS A 1 122 ? -9.667 -11.713 14.156 1.00 74.00 122 LYS A N 1
ATOM 1008 C CA . LYS A 1 122 ? -10.838 -12.413 13.612 1.00 74.00 122 LYS A CA 1
ATOM 1009 C C . LYS A 1 122 ? -11.554 -11.573 12.553 1.00 74.00 122 LYS A C 1
ATOM 1011 O O . LYS A 1 122 ? -11.463 -10.348 12.551 1.00 74.00 122 LYS A O 1
ATOM 1016 N N . ALA A 1 123 ? -12.313 -12.245 11.693 1.00 78.56 123 ALA A N 1
ATOM 1017 C CA . ALA A 1 123 ? -13.140 -11.574 10.703 1.00 78.56 123 ALA A CA 1
ATOM 1018 C C . ALA A 1 123 ? -14.123 -10.617 11.389 1.00 78.56 123 ALA A C 1
ATOM 1020 O O . ALA A 1 123 ? -14.573 -10.850 12.520 1.00 78.56 123 ALA A O 1
ATOM 1021 N N . VAL A 1 124 ? -14.430 -9.514 10.711 1.00 77.50 124 VAL A N 1
ATOM 1022 C CA . VAL A 1 124 ? -15.374 -8.529 11.223 1.00 77.50 124 VAL A CA 1
ATOM 1023 C C . VAL A 1 124 ? -16.770 -8.934 10.798 1.00 77.50 124 VAL A C 1
ATOM 1025 O O . VAL A 1 124 ? -17.105 -8.929 9.620 1.00 77.50 124 VAL A O 1
ATOM 1028 N N . GLU A 1 125 ? -17.604 -9.244 11.779 1.00 81.69 125 GLU A N 1
ATOM 1029 C CA . GLU A 1 125 ? -19.017 -9.499 11.547 1.00 81.69 125 GLU A CA 1
ATOM 1030 C C . GLU A 1 125 ? -19.777 -8.170 11.457 1.00 81.69 125 GLU A C 1
ATOM 1032 O O . GLU A 1 125 ? -19.705 -7.344 12.372 1.00 81.69 125 GLU A O 1
ATOM 1037 N N . LEU A 1 126 ? -20.493 -7.931 10.360 1.00 77.94 126 LEU A N 1
ATOM 1038 C CA . LEU A 1 126 ? -21.363 -6.773 10.159 1.00 77.94 126 LEU A CA 1
ATOM 1039 C C . LEU A 1 126 ? -22.821 -7.232 10.202 1.00 77.94 126 LEU A C 1
ATOM 1041 O O . LEU A 1 126 ? -23.235 -8.084 9.420 1.00 77.94 126 LEU A O 1
ATOM 1045 N N . SER A 1 127 ? -23.591 -6.658 11.123 1.00 81.12 127 SER A N 1
ATOM 1046 C CA . SER A 1 127 ? -25.018 -6.939 11.266 1.00 81.12 127 SER A CA 1
ATOM 1047 C C . SER A 1 127 ? -25.801 -6.226 10.165 1.00 81.12 127 SER A C 1
ATOM 1049 O O . SER A 1 127 ? -25.560 -5.050 9.888 1.00 81.12 127 SER A O 1
ATOM 1051 N N . LEU A 1 128 ? -26.741 -6.938 9.558 1.00 79.88 128 LEU A N 1
ATOM 1052 C CA . LEU A 1 128 ? -27.662 -6.448 8.541 1.00 79.88 128 LEU A CA 1
ATOM 1053 C C . LEU A 1 128 ? -29.100 -6.440 9.092 1.00 79.88 128 LEU A C 1
ATOM 1055 O O . LEU A 1 128 ? -29.398 -7.158 10.053 1.00 79.88 128 LEU A O 1
ATOM 1059 N N . PRO A 1 129 ? -30.020 -5.664 8.487 1.00 80.12 129 PRO A N 1
ATOM 1060 C CA . PRO A 1 129 ? -31.437 -5.724 8.833 1.00 80.12 129 PRO A CA 1
ATOM 1061 C C . PRO A 1 129 ? -32.001 -7.150 8.740 1.00 80.12 129 PRO A C 1
ATOM 1063 O O . PRO A 1 129 ? -31.602 -7.937 7.879 1.00 80.12 129 PRO A O 1
ATOM 1066 N N . GLY A 1 130 ? -32.944 -7.479 9.626 1.00 82.44 130 GLY A N 1
ATOM 1067 C CA . GLY A 1 130 ? -33.572 -8.805 9.673 1.00 82.44 130 GLY A CA 1
ATOM 1068 C C . GLY A 1 130 ? -32.733 -9.888 10.359 1.00 82.44 130 GLY A C 1
AT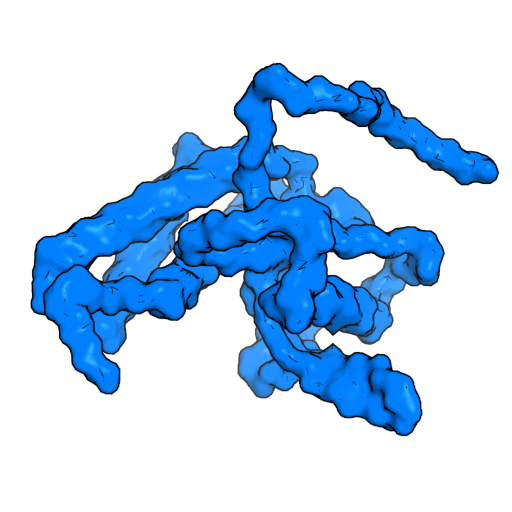OM 1069 O O . GLY A 1 130 ? -32.909 -11.064 10.058 1.00 82.44 130 GLY A O 1
ATOM 1070 N N . GLY A 1 131 ? -31.800 -9.508 11.242 1.00 82.56 131 GLY A N 1
ATOM 1071 C CA . GLY A 1 131 ? -31.026 -10.447 12.068 1.00 82.56 131 GLY A CA 1
ATOM 1072 C C . GLY A 1 131 ? -29.924 -11.207 11.325 1.00 82.56 131 GLY A C 1
ATOM 1073 O O . GLY A 1 131 ? -29.304 -12.099 11.894 1.00 82.56 131 GLY A O 1
ATOM 1074 N N . LYS A 1 132 ? -29.664 -10.862 10.060 1.00 85.06 132 LYS A N 1
ATOM 1075 C CA . LYS A 1 132 ? -28.588 -11.460 9.263 1.00 85.06 132 LYS A CA 1
ATOM 1076 C C . LYS A 1 132 ? -27.247 -10.823 9.613 1.00 85.06 132 LYS A C 1
ATOM 1078 O O . LYS A 1 132 ? -27.186 -9.656 9.999 1.00 85.06 132 LYS A O 1
ATOM 1083 N N . SER A 1 133 ? -26.161 -11.554 9.404 1.00 84.06 133 SER A N 1
ATOM 1084 C CA . SER A 1 133 ? -24.810 -11.011 9.491 1.00 84.06 133 SER A CA 1
ATOM 1085 C C . SER A 1 133 ? -23.969 -11.423 8.289 1.00 84.06 133 SER A C 1
ATOM 1087 O O . SER A 1 133 ? -24.206 -12.453 7.658 1.00 84.06 133 SER A O 1
ATOM 1089 N N . ILE A 1 134 ? -23.002 -10.576 7.940 1.00 83.25 134 ILE A N 1
ATOM 1090 C CA . ILE A 1 134 ? -21.956 -10.894 6.967 1.00 83.25 134 ILE A CA 1
ATOM 1091 C C . ILE A 1 134 ? -20.611 -10.893 7.677 1.00 83.25 134 ILE A C 1
ATOM 1093 O O . ILE A 1 134 ? -20.305 -9.989 8.455 1.00 83.25 134 ILE A O 1
ATOM 1097 N N . SER A 1 135 ? -19.802 -11.908 7.400 1.00 82.75 135 SER A N 1
ATOM 1098 C CA . SER A 1 135 ? -18.413 -11.954 7.840 1.00 82.75 135 SER A CA 1
ATOM 1099 C C . SER A 1 135 ? -17.538 -11.305 6.776 1.00 82.75 135 SER A C 1
ATOM 1101 O O . SER A 1 135 ? -17.607 -11.675 5.604 1.00 82.75 135 SER A O 1
ATOM 1103 N N . PHE A 1 136 ? -16.736 -10.323 7.173 1.00 82.19 136 PHE A N 1
ATOM 1104 C CA . PHE A 1 136 ? -15.842 -9.601 6.284 1.00 82.19 136 PHE A CA 1
ATOM 1105 C C . PHE A 1 136 ? -14.383 -9.824 6.685 1.00 82.19 136 PHE A C 1
ATOM 1107 O O . PHE A 1 136 ? -14.001 -9.684 7.851 1.00 82.19 136 PHE A O 1
ATOM 1114 N N . GLN A 1 137 ? -13.572 -10.157 5.686 1.00 85.06 137 GLN A N 1
ATOM 1115 C CA . GLN A 1 137 ? -12.127 -10.323 5.778 1.00 85.06 137 GLN A CA 1
ATOM 1116 C C . GLN A 1 137 ? -11.463 -9.435 4.730 1.00 85.06 137 GLN A C 1
ATOM 1118 O O . GLN A 1 137 ? -12.050 -9.163 3.680 1.00 85.06 137 GLN A O 1
ATOM 1123 N N . GLY A 1 138 ? -10.245 -8.987 4.997 1.00 84.44 138 GLY A N 1
ATOM 1124 C CA . GLY A 1 138 ? -9.557 -8.090 4.082 1.00 84.44 138 GLY A CA 1
ATOM 1125 C C . GLY A 1 138 ? -8.181 -7.684 4.569 1.00 84.44 138 GLY A C 1
ATOM 1126 O O . GLY A 1 138 ? -7.676 -8.201 5.567 1.00 84.44 138 GLY A O 1
ATOM 1127 N N . LYS A 1 139 ? -7.587 -6.749 3.829 1.00 86.31 139 LYS A N 1
ATOM 1128 C CA . LYS A 1 139 ? -6.261 -6.197 4.080 1.00 86.31 139 LYS A CA 1
ATOM 1129 C C . LYS A 1 139 ? -6.273 -4.702 3.789 1.00 86.31 139 LYS A C 1
ATOM 1131 O O . LYS A 1 139 ? -6.636 -4.300 2.690 1.00 86.31 139 LYS A O 1
ATOM 1136 N N . ILE A 1 140 ? -5.963 -3.899 4.800 1.00 85.38 140 ILE A N 1
ATOM 1137 C CA . ILE A 1 140 ? -5.893 -2.441 4.700 1.00 85.38 140 ILE A CA 1
ATOM 1138 C C . ILE A 1 140 ? -4.433 -2.053 4.479 1.00 85.38 140 ILE A C 1
ATOM 1140 O O . ILE A 1 140 ? -3.603 -2.331 5.339 1.00 85.38 140 ILE A O 1
ATOM 1144 N N . ASP A 1 141 ? -4.125 -1.391 3.369 1.00 85.44 141 ASP A N 1
ATOM 1145 C CA . ASP A 1 141 ? -2.734 -1.157 2.955 1.00 85.44 141 ASP A CA 1
ATOM 1146 C C . ASP A 1 141 ? -1.955 -0.303 3.952 1.00 85.44 141 ASP A C 1
ATOM 1148 O O . ASP A 1 141 ? -0.822 -0.627 4.309 1.00 85.44 141 ASP A O 1
ATOM 1152 N N . ARG A 1 142 ? -2.567 0.776 4.456 1.00 88.12 142 ARG A N 1
ATOM 1153 C CA . ARG A 1 142 ? -1.961 1.612 5.493 1.00 88.12 142 ARG A CA 1
ATOM 1154 C C . ARG A 1 142 ? -2.996 2.283 6.387 1.00 88.12 142 ARG A C 1
ATOM 1156 O O . ARG A 1 142 ? -4.022 2.789 5.928 1.00 88.12 142 ARG A O 1
ATOM 1163 N N . ILE A 1 143 ? -2.689 2.324 7.679 1.00 86.75 143 ILE A N 1
ATOM 1164 C CA . ILE A 1 143 ? -3.440 3.049 8.700 1.00 86.75 143 ILE A CA 1
ATOM 1165 C C . ILE A 1 143 ? -2.479 3.982 9.427 1.00 86.75 143 ILE A C 1
ATOM 1167 O O . ILE A 1 143 ? -1.590 3.522 10.147 1.00 86.75 143 ILE A O 1
ATOM 1171 N N . ASP A 1 144 ? -2.700 5.284 9.286 1.00 87.00 144 ASP A N 1
ATOM 1172 C CA . ASP A 1 144 ? -1.933 6.301 9.999 1.00 87.00 144 ASP A CA 1
ATOM 1173 C C . ASP A 1 144 ? -2.694 6.760 11.240 1.00 87.00 144 ASP A C 1
ATOM 1175 O O . ASP A 1 144 ? -3.906 6.989 11.188 1.00 87.00 144 ASP A O 1
ATOM 1179 N N . LYS A 1 145 ? -1.980 6.934 12.348 1.00 85.25 145 LYS A N 1
ATOM 1180 C CA . LYS A 1 145 ? -2.478 7.580 13.558 1.00 85.25 145 LYS A CA 1
ATOM 1181 C C . LYS A 1 145 ? -2.200 9.077 13.447 1.00 85.25 145 LYS A C 1
ATOM 1183 O O . LYS A 1 145 ? -1.051 9.477 13.268 1.00 85.25 145 LYS A O 1
ATOM 1188 N N . LEU A 1 146 ? -3.259 9.884 13.484 1.00 83.38 146 LEU A N 1
ATOM 1189 C CA . LEU A 1 146 ? -3.172 11.346 13.401 1.00 83.38 146 LEU A CA 1
ATOM 1190 C C . LEU A 1 146 ? -3.079 11.982 14.795 1.00 83.38 146 LEU A C 1
ATOM 1192 O O . LEU A 1 146 ? -2.353 12.950 14.979 1.00 83.38 146 LEU A O 1
ATOM 1196 N N . ASP A 1 147 ? -3.809 11.422 15.759 1.00 78.38 147 ASP A N 1
ATOM 1197 C CA . ASP A 1 147 ? -3.817 11.785 17.181 1.00 78.38 147 ASP A CA 1
ATOM 1198 C C . ASP A 1 147 ? -4.233 10.551 18.015 1.00 78.38 147 ASP A C 1
ATOM 1200 O O . ASP A 1 147 ? -4.226 9.435 17.492 1.00 78.38 147 ASP A O 1
ATOM 1204 N N . GLU A 1 148 ? -4.542 10.701 19.308 1.00 72.81 148 GLU A N 1
ATOM 1205 C CA . GLU A 1 148 ? -4.872 9.573 20.197 1.00 72.81 148 GLU A CA 1
ATOM 1206 C C . GLU A 1 148 ? -6.001 8.674 19.658 1.00 72.81 148 GLU A C 1
ATOM 1208 O O . GLU A 1 148 ? -5.857 7.445 19.695 1.00 72.81 148 GLU A O 1
ATOM 1213 N N . ASP A 1 149 ? -7.034 9.271 19.051 1.00 72.50 149 ASP A N 1
ATOM 1214 C CA . ASP A 1 149 ? -8.275 8.593 18.647 1.00 72.50 149 ASP A CA 1
ATOM 1215 C C . ASP A 1 149 ? -8.603 8.701 17.153 1.00 72.50 149 ASP A C 1
ATOM 1217 O O . ASP A 1 149 ? -9.564 8.092 16.664 1.00 72.50 149 ASP A O 1
ATOM 1221 N N . THR A 1 150 ? -7.810 9.449 16.392 1.00 77.69 150 THR A N 1
ATOM 1222 C CA . THR A 1 150 ? -8.048 9.674 14.970 1.00 77.69 150 THR A CA 1
ATOM 1223 C C . THR A 1 150 ? -7.101 8.848 14.121 1.00 77.69 150 THR A C 1
ATOM 1225 O O . THR A 1 150 ? -5.877 8.969 14.185 1.00 77.69 150 THR A O 1
ATOM 1228 N N . TYR A 1 151 ? -7.705 8.049 13.244 1.00 82.00 151 TYR A N 1
ATOM 1229 C CA . TYR A 1 151 ? -7.003 7.181 12.311 1.00 82.00 151 TYR A CA 1
ATOM 1230 C C . TYR A 1 151 ? -7.394 7.521 10.874 1.00 82.00 151 TYR A C 1
ATOM 1232 O O . TYR A 1 151 ? -8.561 7.786 10.559 1.00 82.00 151 TYR A O 1
ATOM 1240 N N . ARG A 1 152 ? -6.410 7.471 9.983 1.00 81.12 152 ARG A N 1
ATOM 1241 C CA . ARG A 1 152 ? -6.568 7.662 8.543 1.00 81.12 152 ARG A CA 1
ATOM 1242 C C . ARG A 1 152 ? -6.296 6.349 7.836 1.00 81.12 152 ARG A C 1
ATOM 1244 O O . ARG A 1 152 ? -5.264 5.733 8.070 1.00 81.12 152 ARG A O 1
ATOM 1251 N N . ILE A 1 153 ? -7.212 5.941 6.964 1.00 80.44 153 ILE A N 1
ATOM 1252 C CA . ILE A 1 153 ? -7.036 4.754 6.126 1.00 80.44 153 ILE A CA 1
ATOM 1253 C C . ILE A 1 153 ? -6.577 5.199 4.745 1.00 80.44 153 ILE A C 1
ATOM 1255 O O . ILE A 1 153 ? -7.160 6.112 4.148 1.00 80.44 153 ILE A O 1
ATOM 1259 N N . ILE A 1 154 ? -5.547 4.527 4.246 1.00 80.94 154 ILE A N 1
ATOM 1260 C CA . ILE A 1 154 ? -4.988 4.724 2.917 1.00 80.94 154 ILE A CA 1
ATOM 1261 C C . ILE A 1 154 ? -5.004 3.379 2.202 1.00 80.94 154 ILE A C 1
ATOM 1263 O O . ILE A 1 154 ? -4.560 2.370 2.746 1.00 80.94 154 ILE A O 1
ATOM 1267 N N . ASP A 1 155 ? -5.572 3.399 1.002 1.00 79.75 155 ASP A N 1
ATOM 1268 C CA . ASP A 1 155 ? -5.648 2.274 0.078 1.00 79.75 155 ASP A CA 1
ATOM 1269 C C . ASP A 1 155 ? -4.958 2.716 -1.220 1.00 79.75 155 ASP A C 1
ATOM 1271 O O . ASP A 1 155 ? -5.325 3.731 -1.825 1.00 79.75 155 ASP A O 1
ATOM 1275 N N . TYR A 1 156 ? -3.890 2.012 -1.579 1.00 79.00 156 TYR A N 1
ATOM 1276 C CA . TYR A 1 156 ? -3.065 2.308 -2.734 1.00 79.00 156 TYR A CA 1
ATOM 1277 C C . TYR A 1 156 ? -3.770 1.804 -3.991 1.00 79.00 156 TYR A C 1
ATOM 1279 O O . TYR A 1 156 ? -4.040 0.618 -4.161 1.00 79.00 156 TYR A O 1
ATOM 1287 N N . LYS A 1 157 ? -4.048 2.715 -4.926 1.00 73.44 157 LYS A N 1
ATOM 1288 C CA . LYS A 1 157 ? -4.578 2.365 -6.248 1.00 73.44 157 LYS A CA 1
ATOM 1289 C C . LYS A 1 157 ? -3.557 2.710 -7.322 1.00 73.44 157 LYS A C 1
ATOM 1291 O O . LYS A 1 157 ? -3.088 3.841 -7.401 1.00 73.44 157 LYS A O 1
ATOM 1296 N N . THR A 1 158 ? -3.243 1.724 -8.156 1.00 59.62 158 THR A N 1
ATOM 1297 C CA . THR A 1 158 ? -2.186 1.781 -9.182 1.00 59.62 158 THR A CA 1
ATOM 1298 C C . THR A 1 158 ? -2.741 1.891 -10.607 1.00 59.62 158 THR A C 1
ATOM 1300 O O . THR A 1 158 ? -1.979 1.986 -11.564 1.00 59.62 158 THR A O 1
ATOM 1303 N N . GLY A 1 159 ? -4.071 1.885 -10.763 1.00 50.28 159 GLY A N 1
ATOM 1304 C CA . GLY A 1 159 ? -4.753 2.060 -12.048 1.00 50.28 159 GLY A CA 1
ATOM 1305 C C . GLY A 1 159 ? -4.899 3.527 -12.469 1.00 50.28 159 GLY A C 1
ATOM 1306 O O . GLY A 1 159 ? -4.781 4.443 -11.654 1.00 50.28 159 GLY A O 1
ATOM 1307 N N . THR A 1 160 ? -5.216 3.754 -13.748 1.00 37.66 160 THR A N 1
ATOM 1308 C CA . THR A 1 160 ? -5.555 5.083 -14.276 1.00 37.66 160 THR A CA 1
ATOM 1309 C C . THR A 1 160 ? -6.707 5.703 -13.477 1.00 37.66 160 THR A C 1
ATOM 1311 O O . THR A 1 160 ? -7.670 5.003 -13.147 1.00 37.66 160 THR A O 1
ATOM 1314 N N . PRO A 1 161 ? -6.659 7.015 -13.174 1.00 37.72 161 PRO A N 1
ATOM 1315 C CA . PRO A 1 161 ? -7.723 7.691 -12.446 1.00 37.72 161 PRO A CA 1
ATOM 1316 C C . PRO A 1 161 ? -8.995 7.737 -13.303 1.00 37.72 161 PRO A C 1
ATOM 1318 O O . PRO A 1 161 ? -9.245 8.670 -14.064 1.00 37.72 161 PRO A O 1
ATOM 1321 N N . TYR A 1 162 ? -9.827 6.703 -13.192 1.00 33.34 162 TYR A N 1
ATOM 1322 C CA . TYR A 1 162 ? -11.161 6.681 -13.773 1.00 33.34 162 TYR A CA 1
ATOM 1323 C C . TYR A 1 162 ? -11.986 7.794 -13.119 1.00 33.34 162 TYR A C 1
ATOM 1325 O O . TYR A 1 162 ? -12.261 7.736 -11.922 1.00 33.34 162 TYR A O 1
ATOM 1333 N N . LYS A 1 163 ? -12.343 8.814 -13.917 1.00 29.94 163 LYS A N 1
ATOM 1334 C CA . LYS A 1 163 ? -13.303 9.910 -13.663 1.00 29.94 163 LYS A CA 1
ATOM 1335 C C . LYS A 1 163 ? -14.030 9.813 -12.311 1.00 29.94 163 LYS A C 1
ATOM 1337 O O . LYS A 1 163 ? -15.175 9.363 -12.232 1.00 29.94 163 LYS A O 1
ATOM 1342 N N . PHE A 1 164 ? -13.382 10.275 -11.244 1.00 36.09 164 PHE A N 1
ATOM 1343 C CA . PHE A 1 164 ? -13.997 10.320 -9.924 1.00 36.09 164 PHE A CA 1
ATOM 1344 C C . PHE A 1 164 ? -14.824 11.605 -9.815 1.00 36.09 164 PHE A C 1
ATOM 1346 O O . PHE A 1 164 ? -14.322 12.681 -9.502 1.00 36.09 164 PHE A O 1
ATOM 1353 N N . SER A 1 165 ? -16.115 11.507 -10.134 1.00 34.50 165 SER A N 1
ATOM 1354 C CA . SER A 1 165 ? -17.071 12.585 -9.878 1.00 34.50 165 SER A CA 1
ATOM 1355 C C . SER A 1 165 ? -17.340 12.679 -8.376 1.00 34.50 165 SER A C 1
ATOM 1357 O O . SER A 1 165 ? -17.743 11.701 -7.745 1.00 34.50 165 SER A O 1
ATOM 1359 N N . ARG A 1 166 ? -17.185 13.888 -7.824 1.00 36.38 166 ARG A N 1
ATOM 1360 C CA . ARG A 1 166 ? -17.416 14.277 -6.417 1.00 36.38 166 ARG A CA 1
ATOM 1361 C C . ARG A 1 166 ? -18.813 13.916 -5.870 1.00 36.38 166 ARG A C 1
ATOM 1363 O O . ARG A 1 166 ? -19.032 13.996 -4.669 1.00 36.38 166 ARG A O 1
ATOM 1370 N N . SER A 1 167 ? -19.741 13.508 -6.739 1.00 36.81 167 SER A N 1
ATOM 1371 C CA . SER A 1 167 ? -21.128 13.146 -6.418 1.00 36.81 167 SER A CA 1
ATOM 1372 C C . SER A 1 167 ? -21.370 11.646 -6.185 1.00 36.81 167 SER A C 1
ATOM 1374 O O . SER A 1 167 ? -22.501 11.256 -5.911 1.00 36.81 167 SER A O 1
ATOM 1376 N N . LYS A 1 168 ? -20.352 10.776 -6.298 1.00 39.19 168 LYS A N 1
ATOM 1377 C CA . LYS A 1 168 ? -20.573 9.317 -6.349 1.00 39.19 168 LYS A CA 1
ATOM 1378 C C . LYS A 1 168 ? -19.704 8.509 -5.383 1.00 39.19 168 LYS A C 1
ATOM 1380 O O . LYS A 1 168 ? -19.136 7.511 -5.799 1.00 39.19 168 LYS A O 1
ATOM 1385 N N . TYR A 1 169 ? -19.649 8.871 -4.099 1.00 41.22 169 TYR A N 1
ATOM 1386 C CA . TYR A 1 169 ? -18.901 8.111 -3.073 1.00 41.22 169 TYR A CA 1
ATOM 1387 C C . TYR A 1 169 ? -19.247 6.610 -3.000 1.00 41.22 169 TYR A C 1
ATOM 1389 O O . TYR A 1 169 ? -18.422 5.816 -2.563 1.00 41.22 169 TYR A O 1
ATOM 1397 N N . PHE A 1 170 ? -20.441 6.204 -3.444 1.00 45.31 170 PHE A N 1
ATOM 1398 C CA . PHE A 1 170 ? -20.839 4.797 -3.494 1.00 45.31 170 PHE A CA 1
ATOM 1399 C C . PHE A 1 170 ? -20.754 4.163 -4.887 1.00 45.31 170 PHE A C 1
ATOM 1401 O O . PHE A 1 170 ? -20.759 2.942 -4.951 1.00 45.31 170 PHE A O 1
ATOM 1408 N N . GLN A 1 171 ? -20.673 4.934 -5.984 1.00 47.03 171 GLN A N 1
ATOM 1409 C CA . GLN A 1 171 ? -20.736 4.453 -7.383 1.00 47.03 171 GLN A CA 1
ATOM 1410 C C . GLN A 1 171 ? -21.581 3.164 -7.578 1.00 47.03 171 GLN A C 1
ATOM 1412 O O . GLN A 1 171 ? -21.088 2.184 -8.132 1.00 47.03 171 GLN A O 1
ATOM 1417 N N . ASN A 1 172 ? -22.825 3.122 -7.082 1.00 47.56 172 ASN A N 1
ATOM 1418 C CA . ASN A 1 172 ? -23.695 1.929 -7.109 1.00 47.56 172 ASN A CA 1
ATOM 1419 C C . ASN A 1 172 ? -23.073 0.650 -6.487 1.00 47.56 172 ASN A C 1
ATOM 1421 O O . ASN A 1 172 ? -23.243 -0.443 -7.013 1.00 47.56 172 ASN A O 1
ATOM 1425 N N . GLY A 1 173 ? -22.319 0.776 -5.393 1.00 48.75 173 GLY A N 1
ATOM 1426 C CA . GLY A 1 173 ? -21.638 -0.324 -4.698 1.00 48.75 173 GLY A CA 1
ATOM 1427 C C . GLY A 1 173 ? -20.174 -0.553 -5.101 1.00 48.75 173 GLY A C 1
ATOM 1428 O O . GLY A 1 173 ? -19.474 -1.293 -4.417 1.00 48.75 173 GLY A O 1
ATOM 1429 N N . LYS A 1 174 ? -19.655 0.112 -6.145 1.00 48.31 174 LYS A N 1
ATOM 1430 C CA . LYS A 1 174 ? -18.292 -0.138 -6.670 1.00 48.31 174 LYS A CA 1
ATOM 1431 C C . LYS A 1 174 ? -17.148 0.340 -5.766 1.00 48.31 174 LYS A C 1
ATOM 1433 O O . LYS A 1 174 ? -15.999 -0.003 -6.015 1.00 48.31 174 LYS A O 1
ATOM 1438 N N . GLN A 1 175 ? -17.434 1.137 -4.736 1.00 60.81 175 GLN A N 1
ATOM 1439 C CA . GLN A 1 175 ? -16.419 1.719 -3.838 1.00 60.81 175 GLN A CA 1
ATOM 1440 C C . GLN A 1 175 ? -16.636 1.367 -2.365 1.00 60.81 175 GLN A C 1
ATOM 1442 O O . GLN A 1 175 ? -16.104 2.023 -1.468 1.00 60.81 175 GLN A O 1
ATOM 1447 N N . ILE A 1 176 ? -17.392 0.294 -2.118 1.00 71.62 176 ILE A N 1
ATOM 1448 C CA . ILE A 1 176 ? -17.766 -0.171 -0.779 1.00 71.62 176 ILE A CA 1
ATOM 1449 C C . ILE A 1 176 ? -16.558 -0.572 0.082 1.00 71.62 176 ILE A C 1
ATOM 1451 O O . ILE A 1 176 ? -16.640 -0.511 1.307 1.00 71.62 176 ILE A O 1
ATOM 1455 N N . GLN A 1 177 ? -15.426 -0.912 -0.548 1.00 70.75 177 GLN A N 1
ATOM 1456 C CA . GLN A 1 177 ? -14.188 -1.343 0.110 1.00 70.75 177 GLN A CA 1
ATOM 1457 C C . GLN A 1 177 ? -13.759 -0.373 1.222 1.00 70.75 177 GLN A C 1
ATOM 1459 O O . GLN A 1 177 ? -13.533 -0.794 2.352 1.00 70.75 177 GLN A O 1
ATOM 1464 N N . HIS A 1 178 ? -13.750 0.935 0.950 1.00 72.25 178 HIS A N 1
ATOM 1465 C CA . HIS A 1 178 ? -13.324 1.921 1.943 1.00 72.25 178 HIS A CA 1
ATOM 1466 C C . HIS A 1 178 ? -14.277 2.018 3.142 1.00 72.25 178 HIS A C 1
ATOM 1468 O O . HIS A 1 178 ? -13.835 2.141 4.285 1.00 72.25 178 HIS A O 1
ATOM 1474 N N . ALA A 1 179 ? -15.589 1.941 2.896 1.00 72.94 179 ALA A N 1
ATOM 1475 C CA . ALA A 1 179 ? -16.590 1.950 3.960 1.00 72.94 179 ALA A CA 1
ATOM 1476 C C . ALA A 1 179 ? -16.465 0.696 4.838 1.00 72.94 179 ALA A C 1
ATOM 1478 O O . ALA A 1 179 ? -16.501 0.790 6.065 1.00 72.94 179 ALA A O 1
ATOM 1479 N N . LEU A 1 180 ? -16.247 -0.468 4.219 1.00 77.25 180 LEU A N 1
ATOM 1480 C CA . LEU A 1 180 ? -16.020 -1.722 4.935 1.00 77.25 180 LEU A CA 1
ATOM 1481 C C . LEU A 1 180 ? -14.727 -1.681 5.752 1.00 77.25 180 LEU A C 1
ATOM 1483 O O . LEU A 1 180 ? -14.728 -2.140 6.892 1.00 77.25 180 LEU A O 1
ATOM 1487 N N . TYR A 1 181 ? -13.653 -1.080 5.235 1.00 79.88 181 TYR A N 1
ATOM 1488 C CA . TYR A 1 181 ? -12.404 -0.885 5.980 1.00 79.88 181 TYR A CA 1
ATOM 1489 C C . TYR A 1 181 ? -12.590 0.025 7.190 1.00 79.88 181 TYR A C 1
ATOM 1491 O O . TYR A 1 181 ? -12.186 -0.340 8.293 1.00 79.88 181 TYR A O 1
ATOM 1499 N N . ALA A 1 182 ? -13.275 1.158 7.028 1.00 77.31 182 ALA A N 1
ATOM 1500 C CA . ALA A 1 182 ? -13.568 2.065 8.135 1.00 77.31 182 ALA A CA 1
ATOM 1501 C C . ALA A 1 182 ? -14.414 1.395 9.232 1.00 77.31 182 ALA A C 1
ATOM 1503 O O . ALA A 1 182 ? -14.102 1.506 10.420 1.00 77.31 182 ALA A O 1
ATOM 1504 N N . LEU A 1 183 ? -15.464 0.662 8.845 1.00 77.25 183 LEU A N 1
ATOM 1505 C CA . LEU A 1 183 ? -16.308 -0.088 9.780 1.00 77.25 183 LEU A CA 1
ATOM 1506 C C . LEU A 1 183 ? -15.528 -1.199 10.488 1.00 77.25 183 LEU A C 1
ATOM 1508 O O . LEU A 1 183 ? -15.687 -1.391 11.696 1.00 77.25 183 LEU A O 1
ATOM 1512 N N . SER A 1 184 ? -14.670 -1.900 9.749 1.00 78.75 184 SER A N 1
ATOM 1513 C CA . SER A 1 184 ? -13.839 -2.981 10.277 1.00 78.75 184 SER A CA 1
ATOM 1514 C C . SER A 1 184 ? -12.847 -2.465 11.300 1.00 78.75 184 SER A C 1
ATOM 1516 O O . SER A 1 184 ? -12.846 -2.940 12.436 1.00 78.75 184 SER A O 1
ATOM 1518 N N . LEU A 1 185 ? -12.101 -1.416 10.952 1.00 78.19 185 LEU A N 1
ATOM 1519 C CA . LEU A 1 185 ? -11.165 -0.773 11.863 1.00 78.19 185 LEU A CA 1
ATOM 1520 C C . LEU A 1 185 ? -11.872 -0.289 13.136 1.00 78.19 185 LEU A C 1
ATOM 1522 O O . LEU A 1 185 ? -11.415 -0.581 14.240 1.00 78.19 185 LEU A O 1
ATOM 1526 N N . LYS A 1 186 ? -13.040 0.359 13.006 1.00 77.62 186 LYS A N 1
ATOM 1527 C CA . LYS A 1 186 ? -13.835 0.813 14.160 1.00 77.62 186 LYS A CA 1
ATOM 1528 C C . LYS A 1 186 ? -14.201 -0.340 15.099 1.00 77.62 186 LYS A C 1
ATOM 1530 O O . LYS A 1 186 ? -14.065 -0.196 16.314 1.00 77.62 186 LYS A O 1
ATOM 1535 N N . LYS A 1 187 ? -14.676 -1.470 14.562 1.00 76.06 187 LYS A N 1
ATOM 1536 C CA . LYS A 1 187 ? -15.047 -2.646 15.371 1.00 76.06 187 LYS A CA 1
ATOM 1537 C C . LYS A 1 187 ? -13.835 -3.307 16.021 1.00 76.06 187 LYS A C 1
ATOM 1539 O O . LYS A 1 187 ? -13.925 -3.769 17.155 1.00 76.06 187 LYS A O 1
ATOM 1544 N N . MET A 1 188 ? -12.715 -3.359 15.314 1.00 75.00 188 MET A N 1
ATOM 1545 C CA . MET A 1 188 ? -11.495 -3.984 15.809 1.00 75.00 188 MET A CA 1
ATOM 1546 C C . MET A 1 188 ? -10.846 -3.191 16.940 1.00 75.00 188 MET A C 1
ATOM 1548 O O . MET A 1 188 ? -10.517 -3.780 17.966 1.00 75.00 188 MET A O 1
ATOM 1552 N N . LEU A 1 189 ? -10.736 -1.868 16.791 1.00 71.00 189 LEU A N 1
ATOM 1553 C CA . LEU A 1 189 ? -10.203 -0.990 17.836 1.00 71.00 189 LEU A CA 1
ATOM 1554 C C . LEU A 1 189 ? -11.039 -1.075 19.121 1.00 71.00 189 LEU A C 1
ATOM 1556 O O . LEU A 1 189 ? -10.477 -1.161 20.208 1.00 71.00 189 LEU A O 1
ATOM 1560 N N . ALA A 1 190 ? -12.370 -1.158 18.999 1.00 68.81 190 ALA A N 1
ATOM 1561 C CA . ALA A 1 190 ? -13.256 -1.354 20.147 1.00 68.81 190 ALA A CA 1
ATOM 1562 C C . ALA A 1 190 ? -13.011 -2.694 20.872 1.00 68.81 190 ALA A C 1
ATOM 1564 O O . ALA A 1 190 ? -12.977 -2.735 22.097 1.00 68.81 190 ALA A O 1
ATOM 1565 N N . LYS A 1 191 ? -12.805 -3.794 20.132 1.00 66.81 191 LYS A N 1
ATOM 1566 C CA . LYS A 1 191 ? -12.540 -5.124 20.717 1.00 66.81 191 LYS A CA 1
ATOM 1567 C C . LYS A 1 191 ? -11.161 -5.251 21.363 1.00 66.81 191 LYS A C 1
ATOM 1569 O O . LYS A 1 191 ? -10.999 -6.064 22.266 1.00 66.81 191 LYS A O 1
ATOM 1574 N N . ALA A 1 192 ? -10.169 -4.501 20.889 1.00 62.22 192 ALA A N 1
ATOM 1575 C CA . ALA A 1 192 ? -8.798 -4.578 21.387 1.00 62.22 192 ALA A CA 1
ATOM 1576 C C . ALA A 1 192 ? -8.607 -3.922 22.767 1.00 62.22 192 ALA A C 1
ATOM 1578 O O . ALA A 1 192 ? -7.503 -3.973 23.300 1.00 62.22 192 ALA A O 1
ATOM 1579 N N . GLY A 1 193 ? -9.644 -3.302 23.344 1.00 52.25 193 GLY A N 1
ATOM 1580 C CA . GLY A 1 193 ? -9.523 -2.607 24.626 1.00 52.25 193 GLY A CA 1
ATOM 1581 C C . GLY A 1 193 ? -8.585 -1.400 24.564 1.00 52.25 193 GLY A C 1
ATOM 1582 O O . GLY A 1 193 ? -8.148 -0.922 25.607 1.00 52.25 193 GLY A O 1
ATOM 1583 N N . ILE A 1 194 ? -8.290 -0.893 23.358 1.00 51.97 194 ILE A N 1
ATOM 1584 C CA . ILE A 1 194 ? -7.664 0.416 23.151 1.00 51.97 194 ILE A CA 1
ATOM 1585 C C . ILE A 1 194 ? -8.735 1.445 23.536 1.00 51.97 194 ILE A C 1
ATOM 1587 O O . ILE A 1 194 ? -9.518 1.931 22.720 1.00 51.97 194 ILE A O 1
ATOM 1591 N N . SER A 1 195 ? -8.860 1.630 24.848 1.00 36.38 195 SER A N 1
ATOM 1592 C CA . SER A 1 195 ? -9.853 2.442 25.532 1.00 36.38 195 SER A CA 1
ATOM 1593 C C . SER A 1 195 ? -9.413 3.897 25.510 1.00 36.38 195 SER A C 1
ATOM 1595 O O . SER 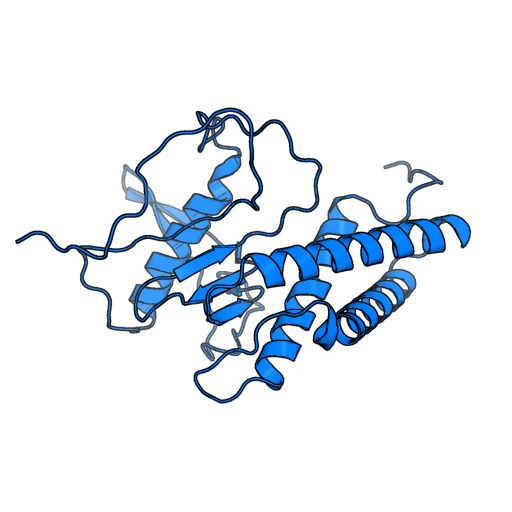A 1 195 ? -8.819 4.383 26.466 1.00 36.38 195 SER A O 1
ATOM 1597 N N . ALA A 1 196 ? -9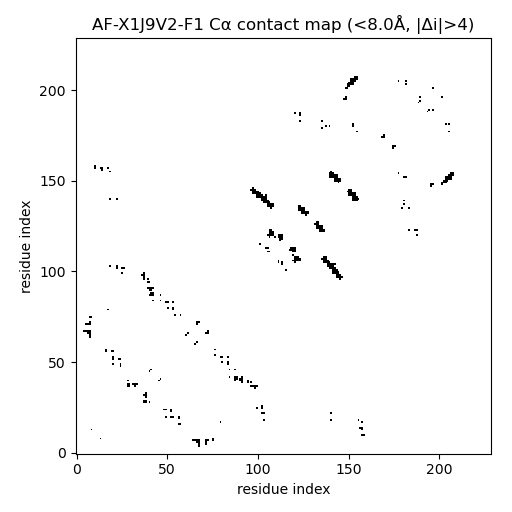.734 4.592 24.428 1.00 35.06 196 ALA A N 1
ATOM 1598 C CA . ALA A 1 196 ? -9.830 6.051 24.435 1.00 35.06 196 ALA A CA 1
ATOM 1599 C C . ALA A 1 196 ? -11.001 6.554 23.575 1.00 35.06 196 ALA A C 1
ATOM 1601 O O . ALA A 1 196 ? -11.115 7.724 23.272 1.00 35.06 196 ALA A O 1
ATOM 1602 N N . PHE A 1 197 ? -11.959 5.693 23.225 1.00 42.38 197 PHE A N 1
ATOM 1603 C CA . PHE A 1 197 ? -13.024 6.061 22.299 1.00 42.38 197 PHE A CA 1
ATOM 1604 C C . PHE A 1 197 ? -14.368 6.369 22.986 1.00 42.38 197 PHE A C 1
ATOM 1606 O O . PHE A 1 197 ? -15.205 5.462 23.066 1.00 42.38 197 PHE A O 1
ATOM 1613 N N . PRO A 1 198 ? -14.671 7.617 23.388 1.00 32.78 198 PRO A N 1
ATOM 1614 C CA . PRO A 1 198 ? -16.050 8.000 23.639 1.00 32.78 198 PRO A CA 1
ATOM 1615 C C . PRO A 1 198 ? -16.852 7.889 22.336 1.00 32.78 198 PRO A C 1
ATOM 1617 O O . PRO A 1 198 ? -16.380 8.155 21.226 1.00 32.78 198 PRO A O 1
ATOM 1620 N N . GLU A 1 199 ? -18.097 7.457 22.472 1.00 38.03 199 GLU A N 1
ATOM 1621 C CA . GLU A 1 199 ? -18.994 7.063 21.384 1.00 38.03 199 GLU A CA 1
ATOM 1622 C C . GLU A 1 199 ? -19.387 8.224 20.442 1.00 38.03 199 GLU A C 1
ATOM 1624 O O . GLU A 1 199 ? -20.046 8.009 19.426 1.00 38.03 199 GLU A O 1
ATOM 1629 N N . SER A 1 200 ? -18.934 9.451 20.727 1.00 31.17 200 SER A N 1
ATOM 1630 C CA . SER A 1 200 ? -19.500 10.685 20.182 1.00 31.17 200 SER A CA 1
ATOM 1631 C C . SER A 1 200 ? -18.654 11.461 19.165 1.00 31.17 200 SER A C 1
ATOM 1633 O O . SER A 1 200 ? -19.217 12.330 18.504 1.00 31.17 200 SER A O 1
ATOM 1635 N N . ARG A 1 201 ? -17.369 11.165 18.914 1.00 35.50 201 ARG A N 1
ATOM 1636 C CA . ARG A 1 201 ? -16.628 11.789 17.787 1.00 35.50 201 ARG A CA 1
ATOM 1637 C C . ARG A 1 201 ? -15.561 10.860 17.212 1.00 35.50 201 ARG A C 1
ATOM 1639 O O . ARG A 1 201 ? -14.431 10.853 17.668 1.00 35.50 201 ARG A O 1
ATOM 1646 N N . LYS A 1 202 ? -15.901 10.106 16.160 1.00 43.00 202 LYS A N 1
ATOM 1647 C CA . LYS A 1 202 ? -14.918 9.340 15.373 1.00 43.00 202 LYS A CA 1
ATOM 1648 C C . LYS A 1 202 ? -14.977 9.763 13.910 1.00 43.00 202 LYS A C 1
ATOM 1650 O O . LYS A 1 202 ? -16.026 9.636 13.280 1.00 43.00 202 LYS A O 1
ATOM 1655 N N . ARG A 1 203 ? -13.857 10.240 13.359 1.00 41.41 203 ARG A N 1
ATOM 1656 C CA . ARG A 1 203 ? -13.694 10.509 11.922 1.00 41.41 203 ARG A CA 1
ATOM 1657 C C . ARG A 1 203 ? -12.627 9.575 11.364 1.00 41.41 203 ARG A C 1
ATOM 1659 O O . ARG A 1 203 ? -11.445 9.799 11.573 1.00 41.41 203 ARG A O 1
ATOM 1666 N N . VAL A 1 204 ? -13.050 8.542 10.637 1.00 40.75 204 VAL A N 1
ATOM 1667 C CA . VAL A 1 204 ? -12.141 7.804 9.753 1.00 40.75 204 VAL A CA 1
ATOM 1668 C C . VAL A 1 204 ? -12.065 8.592 8.457 1.00 40.75 204 VAL A C 1
ATOM 1670 O O . VAL A 1 204 ? -13.055 8.692 7.731 1.00 40.75 204 VAL A O 1
ATOM 1673 N N . ILE A 1 205 ? -10.908 9.187 8.183 1.00 45.91 205 ILE A N 1
ATOM 1674 C CA . ILE A 1 205 ? -10.676 9.855 6.904 1.00 45.91 205 ILE A CA 1
ATOM 1675 C C . ILE A 1 205 ? -10.165 8.793 5.938 1.00 45.91 205 ILE A C 1
ATOM 1677 O O . ILE A 1 205 ? -9.057 8.280 6.081 1.00 45.91 205 ILE A O 1
ATOM 1681 N N . ILE A 1 206 ? -11.005 8.450 4.968 1.00 41.16 206 ILE A N 1
ATOM 1682 C CA . ILE A 1 206 ? -10.603 7.683 3.794 1.00 41.16 206 ILE A CA 1
ATOM 1683 C C . ILE A 1 206 ? -10.013 8.701 2.825 1.00 41.16 206 ILE A C 1
ATOM 1685 O O . ILE A 1 206 ? -10.737 9.569 2.334 1.00 41.16 206 ILE A O 1
ATOM 1689 N N . SER A 1 207 ? -8.708 8.634 2.579 1.00 38.56 207 SER A N 1
ATOM 1690 C CA . SER A 1 207 ? -8.059 9.527 1.621 1.00 38.56 207 SER A CA 1
ATOM 1691 C C . SER A 1 207 ? -7.846 8.801 0.292 1.00 38.56 207 SER A C 1
ATOM 1693 O O . SER A 1 207 ? -6.864 8.073 0.171 1.00 38.56 207 SER A O 1
ATOM 1695 N N . PRO A 1 208 ? -8.685 9.020 -0.737 1.00 36.09 208 PRO A N 1
ATOM 1696 C CA . PRO A 1 208 ? -8.264 8.754 -2.106 1.00 36.09 208 PRO A CA 1
ATOM 1697 C C . PRO A 1 208 ? -7.181 9.788 -2.475 1.00 36.09 208 PRO A C 1
ATOM 1699 O O . PRO A 1 208 ? -7.296 10.969 -2.153 1.00 36.09 208 PRO A O 1
ATOM 1702 N N . HIS A 1 209 ? -6.077 9.353 -3.073 1.00 32.84 209 HIS A N 1
ATOM 1703 C CA . HIS A 1 209 ? -4.872 10.157 -3.326 1.00 32.84 209 HIS A CA 1
ATOM 1704 C C . HIS A 1 209 ? -5.129 11.530 -4.045 1.00 32.84 209 HIS A C 1
ATOM 1706 O O . HIS A 1 209 ? -5.802 11.583 -5.067 1.00 32.84 209 HIS A O 1
ATOM 1712 N N . TYR A 1 210 ? -4.576 12.646 -3.514 1.00 33.16 210 TYR A N 1
ATOM 1713 C CA . TYR A 1 210 ? -4.638 14.066 -4.002 1.00 33.16 210 TYR A CA 1
ATOM 1714 C C . TYR A 1 210 ? -3.917 14.366 -5.351 1.00 33.16 210 TYR A C 1
ATOM 1716 O O . TYR A 1 210 ? -2.906 13.707 -5.593 1.00 33.16 210 TYR A O 1
ATOM 1724 N N . GLN A 1 211 ? -4.318 15.364 -6.194 1.00 27.00 211 GLN A N 1
ATOM 1725 C CA . GLN A 1 211 ? -4.026 16.842 -6.117 1.00 27.00 211 GLN A CA 1
ATOM 1726 C C . GLN A 1 211 ? -4.993 17.771 -6.950 1.00 27.00 211 GLN A C 1
ATOM 1728 O O . GLN A 1 211 ? -5.560 17.313 -7.935 1.00 27.00 211 GLN A O 1
ATOM 1733 N N . VAL A 1 212 ? -5.151 19.076 -6.595 1.00 25.83 212 VAL A N 1
ATOM 1734 C CA . VAL A 1 212 ? -5.883 20.167 -7.336 1.00 25.83 212 VAL A CA 1
ATOM 1735 C C . VAL A 1 212 ? -5.225 21.560 -7.123 1.00 25.83 212 VAL A C 1
ATOM 1737 O O . VAL A 1 212 ? -4.882 21.843 -5.973 1.00 25.83 212 VAL A O 1
ATOM 1740 N N . ARG A 1 213 ? -5.124 22.428 -8.170 1.00 28.48 213 ARG A N 1
ATOM 1741 C CA . ARG A 1 213 ? -5.154 23.942 -8.201 1.00 28.48 213 ARG A CA 1
ATOM 1742 C C . ARG A 1 213 ? -4.983 24.475 -9.664 1.00 28.48 213 ARG A C 1
ATOM 1744 O O . ARG A 1 213 ? -4.515 23.688 -10.470 1.00 28.48 213 ARG A O 1
ATOM 1751 N N . ALA A 1 214 ? -5.344 25.702 -10.100 1.00 27.97 214 ALA A N 1
ATOM 1752 C CA . ALA A 1 214 ? -5.289 27.014 -9.431 1.00 27.97 214 ALA A CA 1
ATOM 1753 C C . ALA A 1 214 ? -6.342 28.076 -9.879 1.00 27.97 214 ALA A C 1
ATOM 1755 O O . ALA A 1 214 ? -6.247 29.213 -9.426 1.00 27.97 214 ALA A O 1
ATOM 1756 N N . ASP A 1 215 ? -7.351 27.751 -10.695 1.00 26.55 215 ASP A N 1
ATOM 1757 C CA . ASP A 1 215 ? -7.964 28.812 -11.525 1.00 26.55 215 ASP A CA 1
ATOM 1758 C C . ASP A 1 215 ? -9.396 29.206 -11.134 1.00 26.55 215 ASP A C 1
ATOM 1760 O O . ASP A 1 215 ? -9.870 30.241 -11.585 1.00 26.55 215 ASP A O 1
ATOM 1764 N N . ASN A 1 216 ? -10.083 28.436 -10.277 1.00 23.64 216 ASN A N 1
ATOM 1765 C CA . ASN A 1 216 ? -11.092 28.990 -9.366 1.00 23.64 216 ASN A CA 1
ATOM 1766 C C . ASN A 1 216 ? -11.563 27.987 -8.303 1.00 23.64 216 ASN A C 1
ATOM 1768 O O . ASN A 1 216 ? -12.098 26.910 -8.564 1.00 23.64 216 ASN A O 1
ATOM 1772 N N . ILE A 1 217 ? -11.343 28.421 -7.068 1.00 28.55 217 ILE A N 1
ATOM 1773 C CA . ILE A 1 217 ? -11.675 27.859 -5.762 1.00 28.55 217 ILE A CA 1
ATOM 1774 C C . ILE A 1 217 ? -12.161 29.068 -4.961 1.00 28.55 217 ILE A C 1
ATOM 1776 O O . ILE A 1 217 ? -11.506 30.104 -5.028 1.00 28.55 217 ILE A O 1
ATOM 1780 N N . SER A 1 218 ? -13.195 28.939 -4.126 1.00 26.55 218 SER A N 1
ATOM 1781 C CA . SER A 1 218 ? -13.088 29.361 -2.714 1.00 26.55 218 SER A CA 1
ATOM 1782 C C . SER A 1 218 ? -14.387 29.198 -1.937 1.00 26.55 218 SER A C 1
ATOM 1784 O O . SER A 1 218 ? -15.462 29.357 -2.489 1.00 26.55 218 SER A O 1
ATOM 1786 N N . MET A 1 219 ? -14.390 28.915 -0.636 1.00 25.56 219 MET A N 1
ATOM 1787 C CA . MET A 1 219 ? -13.433 28.376 0.350 1.00 25.56 219 MET A CA 1
ATOM 1788 C C . MET A 1 219 ? -14.267 28.302 1.661 1.00 25.56 219 MET A C 1
ATOM 1790 O O . MET A 1 219 ? -15.299 28.957 1.759 1.00 25.56 219 MET A O 1
ATOM 1794 N N . VAL A 1 220 ? -13.770 27.685 2.732 1.00 26.09 220 VAL A N 1
ATOM 1795 C CA . VAL A 1 220 ? -13.548 28.567 3.888 1.00 26.09 220 VAL A CA 1
ATOM 1796 C C . VAL A 1 220 ? -12.049 28.675 4.038 1.00 26.09 220 VAL A C 1
ATOM 1798 O O . VAL A 1 220 ? -11.334 27.669 4.080 1.00 26.09 220 VAL A O 1
ATOM 1801 N N . LYS A 1 221 ? -11.579 29.926 3.936 1.00 37.78 221 LYS A N 1
ATOM 1802 C CA . LYS A 1 221 ? -10.240 30.330 4.338 1.00 37.78 221 LYS A CA 1
ATOM 1803 C C . LYS A 1 221 ? -10.036 29.686 5.695 1.00 37.78 221 LYS A C 1
ATOM 1805 O O . LYS A 1 221 ? -10.937 29.816 6.497 1.00 37.78 221 LYS A O 1
ATOM 1810 N N . LYS A 1 222 ? -8.912 29.001 5.910 1.00 35.69 222 LYS A N 1
ATOM 1811 C CA . LYS A 1 222 ? -8.288 28.824 7.228 1.00 35.69 222 LYS A CA 1
ATOM 1812 C C . LYS A 1 222 ? -9.274 28.907 8.403 1.00 35.69 222 LYS A C 1
ATOM 1814 O O . LYS A 1 222 ? -9.612 30.022 8.769 1.00 35.69 222 LYS A O 1
ATOM 1819 N N . GLU A 1 223 ? -9.636 27.816 9.064 1.00 28.61 223 GLU A N 1
ATOM 1820 C CA . GLU A 1 223 ? -10.247 27.998 10.381 1.00 28.61 223 GLU A CA 1
ATOM 1821 C C . GLU A 1 223 ? -9.537 27.196 11.456 1.00 28.61 223 GLU A C 1
ATOM 1823 O O . GLU A 1 223 ? -9.325 25.988 11.355 1.00 28.61 223 GLU A O 1
ATOM 1828 N N . GLU A 1 224 ? -9.076 27.991 12.421 1.00 24.56 224 GLU A N 1
ATOM 1829 C CA . GLU A 1 224 ? -8.740 27.648 13.784 1.00 24.56 224 GLU A CA 1
ATOM 1830 C C . GLU A 1 224 ? -9.501 26.425 14.300 1.00 24.56 224 GLU A C 1
ATOM 1832 O O . GLU A 1 224 ? -10.691 26.224 14.067 1.00 24.56 224 GLU A O 1
ATOM 1837 N N . ILE A 1 225 ? -8.795 25.681 15.140 1.00 30.02 225 ILE A N 1
ATOM 1838 C CA . ILE A 1 225 ? -9.364 25.024 16.310 1.00 30.02 225 ILE A CA 1
ATOM 1839 C C . ILE A 1 225 ? -10.435 25.939 16.932 1.00 30.02 225 ILE A C 1
ATOM 1841 O O . ILE A 1 225 ? -10.064 26.924 17.559 1.00 30.02 225 ILE A O 1
ATOM 1845 N N . ARG A 1 226 ? -11.731 25.612 16.842 1.00 21.38 226 ARG A N 1
ATOM 1846 C CA . ARG A 1 226 ? -12.723 26.054 17.840 1.00 21.38 226 ARG A CA 1
ATOM 1847 C C . ARG A 1 226 ? -13.773 24.982 18.113 1.00 21.38 226 ARG A C 1
ATOM 1849 O O . ARG A 1 226 ? -14.487 24.513 17.230 1.00 21.38 226 ARG A O 1
ATOM 1856 N N . TYR A 1 227 ? -13.817 24.611 19.387 1.00 26.55 227 TYR A N 1
ATOM 1857 C CA . TYR A 1 227 ? -14.849 23.826 20.047 1.00 26.55 227 TYR A CA 1
ATOM 1858 C C . TYR A 1 227 ? -16.121 24.673 20.187 1.00 26.55 227 TYR A C 1
ATOM 1860 O O . TYR A 1 227 ? -16.023 25.876 20.416 1.00 26.55 227 TYR A O 1
ATOM 1868 N N . TRP A 1 228 ? -17.299 24.054 20.124 1.00 22.52 228 TRP A N 1
ATOM 1869 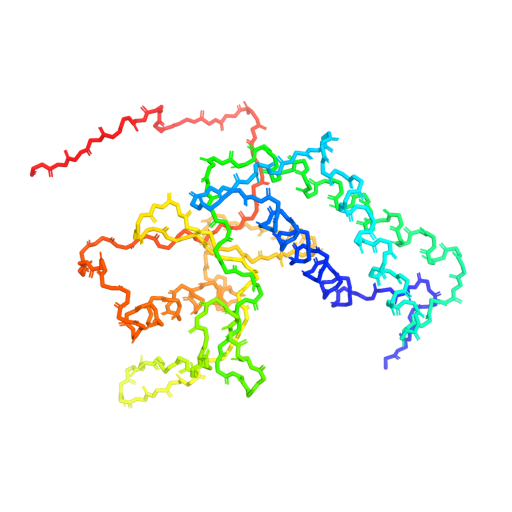C CA . TRP A 1 228 ? -18.533 24.692 20.589 1.00 22.52 228 TRP A CA 1
ATOM 1870 C C . TRP A 1 228 ? -18.881 24.169 21.984 1.00 22.52 228 TRP A C 1
ATOM 1872 O O . TRP A 1 228 ? -18.802 22.956 22.211 1.00 22.52 228 TRP A O 1
ATOM 1882 N N . LYS A 1 229 ? -19.204 25.104 22.890 1.00 25.36 229 LYS A N 1
ATOM 1883 C CA . LYS A 1 229 ? -20.038 24.845 24.072 1.00 25.36 229 LYS A CA 1
ATOM 1884 C C . LYS A 1 229 ? -21.419 24.378 23.624 1.00 25.36 229 LYS A C 1
ATOM 1886 O O . LYS A 1 229 ? -21.873 24.880 22.572 1.00 25.36 229 LYS A O 1
#

Foldseek 3Di:
DPDDLLAQADQVNLQVLLLQLVLVLLVVQVVPDDPPFTDQQDLVPCLVVSLVSLVVSLVVSCVVGPRSDPVSSVVVSVVSSVVSSVVSVLRNVPDDRWRFQAAQAWACDPPDCDPNLNDHHRFDWDADPPRDIDTHTDTFGTWTHPDLQAIETEDDDDDDPDDDDPPCCCVVPPNCVQVVVVVSVVVRCVVSPSPPDDPPDYDHHHDDRDDDDDDDDDDPPDDDDDDDD

Solvent-accessible surface area (backbone atoms only — not comparable to full-atom values): 14308 Å² total; per-residue (Å²): 133,85,78,57,80,81,60,64,67,52,76,67,54,47,39,56,51,50,53,57,36,52,44,53,44,53,52,54,41,53,73,75,25,56,91,99,56,63,60,76,61,37,54,90,83,41,41,68,60,47,48,54,45,42,53,51,49,51,55,55,45,44,77,78,49,72,50,75,42,71,66,50,45,52,51,54,51,47,54,53,50,56,50,50,51,54,47,40,50,50,46,37,73,65,61,82,82,55,35,79,71,40,60,60,44,51,30,41,53,96,83,34,67,37,83,89,74,74,42,69,40,68,48,41,74,45,80,45,87,91,84,42,70,45,80,44,65,53,67,44,49,31,32,28,36,69,54,100,77,35,41,34,44,38,67,89,77,81,68,80,86,70,84,80,59,96,87,44,81,44,59,94,65,77,46,47,65,61,57,51,48,48,55,40,50,55,55,50,45,64,72,69,65,66,81,74,74,69,96,84,77,80,64,72,47,76,51,77,85,86,91,90,88,89,88,85,84,88,78,79,75,85,75,74,95,75,87,81,134

pLDDT: mean 72.33, std 23.03, range [21.38, 98.56]

InterPro domains:
  IPR011335 Restriction endonuclease type II-like [SSF52980] (10-191)
  IPR011604 PD-(D/E)XK endonuclease-like domain superfamily [G3DSA:3.90.320.10] (6-201)
  IPR038726 PD-(D/E)XK endonuclease-like domain, AddAB-type [PF12705] (9-190)

Nearest PDB structures (foldseek):
  5ca9-assembly1_A  TM=4.264E-01  e=9.271E+00  Candida albicans SC5314
  8rz0-assembly4_G  TM=3.299E-01  e=4.618E+00  synthetic construct

Radius of gyration: 20.02 Å; Cα contacts (8 Å, |Δi|>4): 246; chains: 1; bounding box: 52×48×51 Å

Sequence (229 aa):
MIEDPGVWLDPSEKGILFHQIFEKFYKKLKEISLPGTFVSPSDKSHWHTLENIALSQLKQKRKRLAPPNNLVYQHESKEILDSCRFFLHCEEKKYKGEIPTYLEFAFGTQDNQNEELGKKIKAVELSLPGGKSISFQGKIDRIDKLDEDTYRIIDYKTGTPYKFSRSKYFQNGKQIQHALYALSLKKMLAKAGISAFPESRKRVIISPHYQVRADNISMVKKEEIRYWK

Mean predicted aligned error: 11.54 Å